Protein AF-F4RD69-F1 (afdb_monomer)

Radius of gyration: 32.09 Å; Cα contacts (8 Å, |Δi|>4): 248; chains: 1; bounding box: 55×92×97 Å

Foldseek 3Di:
DPPPPVVVVVVVVVVVVVPLQPPPFDADVVPPVSQLQDLDPRGQLVVQQVVLQCQLVVLVPDPQQLVSLVSNLLSLLSNLVSQVSGHLHLLNQQSLQLSVQSLLLSQDDSVLGDPVSSVVSSVSNVQQSVQSVCVLVVRDRDPHHRPHHHDPPDRDDPDPPPPPPDDDDDDDDDDDDDDDDDDDDDDDDDDDDDDDDDDDDDDPPVPVVVVVVVVVVVVVVVVVVVVVVVVVVVVVVVVVVVVVVVVVVVVVVVVVVVVPPPDDDPPPDVVVSVVVVVVVLDDPDPPVCCVVSPPPDPPPASQQRPPRHGRDPDRPPSSVVSVVVD

Structure (mmCIF, N/CA/C/O backbone):
data_AF-F4RD69-F1
#
_entry.id   AF-F4RD69-F1
#
loop_
_atom_site.group_PDB
_atom_site.id
_atom_site.type_symbol
_atom_site.label_atom_id
_atom_site.label_alt_id
_atom_site.label_comp_id
_atom_site.label_asym_id
_atom_site.label_entity_id
_atom_site.label_seq_id
_atom_site.pdbx_PDB_ins_code
_atom_site.Cartn_x
_atom_site.Cartn_y
_atom_site.Cartn_z
_atom_site.occupancy
_atom_site.B_iso_or_equiv
_atom_site.auth_seq_id
_atom_site.auth_comp_id
_atom_site.auth_asym_id
_atom_site.auth_atom_id
_atom_site.pdbx_PDB_model_num
ATOM 1 N N . MET A 1 1 ? 20.402 -50.292 -23.116 1.00 50.75 1 MET A N 1
ATOM 2 C CA . MET A 1 1 ? 19.628 -49.105 -23.540 1.00 50.75 1 MET A CA 1
ATOM 3 C C . MET A 1 1 ? 19.188 -48.250 -22.334 1.00 50.75 1 MET A C 1
ATOM 5 O O . MET A 1 1 ? 18.068 -48.427 -21.884 1.00 50.75 1 MET A O 1
ATOM 9 N N . PRO A 1 2 ? 20.027 -47.342 -21.783 1.00 50.94 2 PRO A N 1
ATOM 10 C CA . PRO A 1 2 ? 19.566 -46.368 -20.777 1.00 50.94 2 PRO A CA 1
ATOM 11 C C . PRO A 1 2 ? 19.918 -44.891 -21.084 1.00 50.94 2 PRO A C 1
ATOM 13 O O . PRO A 1 2 ? 19.697 -44.024 -20.246 1.00 50.94 2 PRO A O 1
ATOM 16 N N . SER A 1 3 ? 20.457 -44.574 -22.269 1.00 51.91 3 SER A N 1
ATOM 17 C CA . SER A 1 3 ? 21.016 -43.236 -22.558 1.00 51.91 3 SER A CA 1
ATOM 18 C C . SER A 1 3 ? 20.011 -42.215 -23.123 1.00 51.91 3 SER A C 1
ATOM 20 O O . SER A 1 3 ? 20.278 -41.020 -23.116 1.00 51.91 3 SER A O 1
ATOM 22 N N . LEU A 1 4 ? 18.837 -42.651 -23.593 1.00 48.59 4 LEU A N 1
ATOM 23 C CA . LEU A 1 4 ? 17.875 -41.773 -24.284 1.00 48.59 4 LEU A CA 1
ATOM 24 C C . LEU A 1 4 ? 16.871 -41.066 -23.354 1.00 48.59 4 LEU A C 1
ATOM 26 O O . LEU A 1 4 ? 16.291 -40.058 -23.740 1.00 48.59 4 LEU A O 1
ATOM 30 N N . VAL A 1 5 ? 16.693 -41.537 -22.114 1.00 50.53 5 VAL A N 1
ATOM 31 C CA . VAL A 1 5 ? 15.688 -40.980 -21.181 1.00 50.53 5 VAL A CA 1
ATOM 32 C C . VAL A 1 5 ? 16.209 -39.746 -20.428 1.00 50.53 5 VAL A C 1
ATOM 34 O O . VAL A 1 5 ? 15.437 -38.853 -20.088 1.00 50.53 5 VAL A O 1
ATOM 37 N N . ARG A 1 6 ? 17.527 -39.632 -20.210 1.00 48.50 6 ARG A N 1
ATOM 38 C CA . ARG A 1 6 ? 18.117 -38.493 -19.477 1.00 48.50 6 ARG A CA 1
ATOM 39 C C . ARG A 1 6 ? 18.149 -37.194 -20.287 1.00 48.50 6 ARG A C 1
ATOM 41 O O . ARG A 1 6 ? 18.069 -36.120 -19.700 1.00 48.50 6 ARG A O 1
ATOM 48 N N . THR A 1 7 ? 18.200 -37.273 -21.614 1.00 48.50 7 THR A N 1
ATOM 49 C CA . THR A 1 7 ? 18.251 -36.087 -22.483 1.00 48.50 7 THR A CA 1
ATOM 50 C C . THR A 1 7 ? 16.890 -35.393 -22.598 1.00 48.50 7 THR A C 1
ATOM 52 O O . THR A 1 7 ? 16.836 -34.172 -22.705 1.00 48.50 7 THR A O 1
ATOM 55 N N . ALA A 1 8 ? 15.783 -36.138 -22.491 1.00 48.16 8 ALA A N 1
ATOM 56 C CA . ALA A 1 8 ? 14.430 -35.581 -22.586 1.00 48.16 8 ALA A CA 1
ATOM 57 C C . ALA A 1 8 ? 14.054 -34.685 -21.387 1.00 48.16 8 ALA A C 1
ATOM 59 O O . ALA A 1 8 ? 13.333 -33.705 -21.550 1.00 48.16 8 ALA A O 1
ATOM 60 N N . ILE A 1 9 ? 14.580 -34.968 -20.190 1.00 49.59 9 ILE A N 1
ATOM 61 C CA . ILE A 1 9 ? 14.261 -34.198 -18.973 1.00 49.59 9 ILE A CA 1
ATOM 62 C C . ILE A 1 9 ? 14.991 -32.845 -18.958 1.00 49.59 9 ILE A C 1
ATOM 64 O O . ILE A 1 9 ? 14.426 -31.841 -18.527 1.00 49.59 9 ILE A O 1
ATOM 68 N N . ILE A 1 10 ? 16.219 -32.782 -19.483 1.00 49.31 10 ILE A N 1
ATOM 69 C CA . ILE A 1 10 ? 17.010 -31.540 -19.511 1.00 49.31 10 ILE A CA 1
ATOM 70 C C . ILE A 1 10 ? 16.427 -30.540 -20.525 1.00 49.31 10 ILE A C 1
ATOM 72 O O . ILE A 1 10 ? 16.392 -29.341 -20.249 1.00 49.31 10 ILE A O 1
ATOM 76 N N . VAL A 1 11 ? 15.891 -31.012 -21.657 1.00 47.81 11 VAL A N 1
ATOM 77 C CA . VAL A 1 11 ? 15.272 -30.135 -22.668 1.00 47.81 11 VAL A CA 1
ATOM 78 C C . VAL A 1 11 ? 13.964 -29.513 -22.160 1.00 47.81 11 VAL A C 1
ATOM 80 O O . VAL A 1 11 ? 13.737 -28.330 -22.399 1.00 47.81 11 VAL A O 1
ATOM 83 N N . SER A 1 12 ? 13.149 -30.233 -21.379 1.00 45.75 12 SER A N 1
ATOM 84 C CA . SER A 1 12 ? 11.897 -29.689 -20.821 1.00 45.75 12 SER A CA 1
ATOM 85 C C . SER A 1 12 ? 12.110 -28.608 -19.753 1.00 45.75 12 SER A C 1
ATOM 87 O O . SER A 1 12 ? 11.319 -27.666 -19.667 1.00 45.75 12 SER A O 1
ATOM 89 N N . VAL A 1 13 ? 13.195 -28.685 -18.970 1.00 48.41 13 VAL A N 1
ATOM 90 C CA . VAL A 1 13 ? 13.548 -27.631 -17.999 1.00 48.41 13 VAL A CA 1
ATOM 91 C C . VAL A 1 13 ? 14.025 -26.374 -18.729 1.00 48.41 13 VAL A C 1
ATOM 93 O O . VAL A 1 13 ? 13.589 -25.277 -18.397 1.00 48.41 13 VAL A O 1
ATOM 96 N N . VAL A 1 14 ? 14.836 -26.507 -19.784 1.00 47.06 14 VAL A N 1
ATOM 97 C CA . VAL A 1 14 ? 15.311 -25.347 -20.560 1.00 47.06 14 VAL A CA 1
ATOM 98 C C . VAL A 1 14 ? 14.184 -24.703 -21.385 1.00 47.06 14 VAL A C 1
ATOM 100 O O . VAL A 1 14 ? 14.128 -23.477 -21.471 1.00 47.06 14 VAL A O 1
ATOM 103 N N . LEU A 1 15 ? 13.235 -25.483 -21.922 1.00 40.03 15 LEU A N 1
ATOM 104 C CA . LEU A 1 15 ? 12.085 -24.934 -22.656 1.00 40.03 15 LEU A CA 1
ATOM 105 C C . LEU A 1 15 ? 11.075 -24.220 -21.743 1.00 40.03 15 LEU A C 1
ATOM 107 O O . LEU A 1 15 ? 10.446 -23.258 -22.177 1.00 40.03 15 LEU A O 1
ATOM 111 N N . SER A 1 16 ? 10.943 -24.628 -20.478 1.00 40.84 16 SER A N 1
ATOM 112 C CA . SER A 1 16 ? 10.047 -23.959 -19.519 1.00 40.84 16 SER A CA 1
ATOM 113 C C . SER A 1 16 ? 10.576 -22.589 -19.071 1.00 40.84 16 SER A C 1
ATOM 115 O O . SER A 1 16 ? 9.787 -21.699 -18.771 1.00 40.84 16 SER A O 1
ATOM 117 N N . LEU A 1 17 ? 11.897 -22.372 -19.093 1.00 43.59 17 LEU A N 1
ATOM 118 C CA . LEU A 1 17 ? 12.497 -21.067 -18.781 1.00 43.59 17 LEU A CA 1
ATOM 119 C C . LEU A 1 17 ? 12.377 -20.035 -19.916 1.00 43.59 17 LEU A C 1
ATOM 121 O O . LEU A 1 17 ? 12.471 -18.839 -19.652 1.00 43.59 17 LEU A O 1
ATOM 125 N N . ALA A 1 18 ? 12.138 -20.465 -21.158 1.00 41.31 18 ALA A N 1
ATOM 1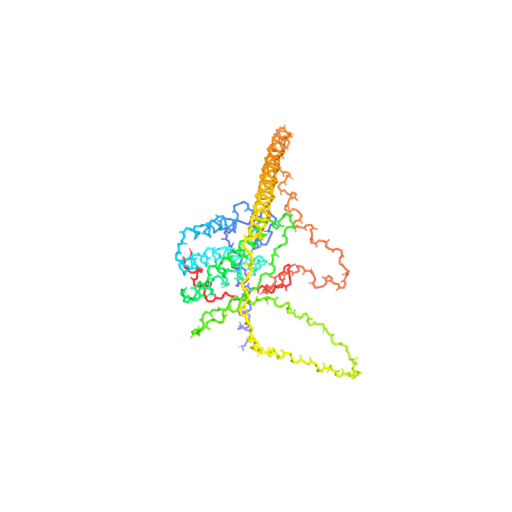26 C CA . ALA A 1 18 ? 11.929 -19.555 -22.288 1.00 41.31 18 ALA A CA 1
ATOM 127 C C . ALA A 1 18 ? 10.493 -18.995 -22.366 1.00 41.31 18 ALA A C 1
ATOM 129 O O . ALA A 1 18 ? 10.278 -17.968 -23.005 1.00 41.31 18 ALA A O 1
ATOM 130 N N . HIS A 1 19 ? 9.523 -19.623 -21.689 1.00 41.50 19 HIS A N 1
ATOM 131 C CA . HIS A 1 19 ? 8.115 -19.196 -21.695 1.00 41.50 19 HIS A CA 1
ATOM 132 C C . HIS A 1 19 ? 7.773 -18.140 -20.629 1.00 41.50 19 HIS A C 1
ATOM 134 O O . HIS A 1 19 ? 6.669 -17.603 -20.644 1.00 41.50 19 HIS A O 1
ATOM 140 N N . SER A 1 20 ? 8.706 -17.791 -19.737 1.00 44.72 20 SER A N 1
ATOM 141 C CA . SER A 1 20 ? 8.510 -16.694 -18.772 1.00 44.72 20 SER A CA 1
ATOM 142 C C . SER A 1 20 ? 8.818 -15.310 -19.353 1.00 44.72 20 SER A C 1
ATOM 144 O O . SER A 1 20 ? 8.565 -14.300 -18.699 1.00 44.72 20 SER A O 1
ATOM 146 N N . ILE A 1 21 ? 9.317 -15.233 -20.592 1.00 46.47 21 ILE A N 1
ATOM 147 C CA . ILE A 1 21 ? 9.275 -13.996 -21.375 1.00 46.47 21 ILE A CA 1
ATOM 148 C C . ILE A 1 21 ? 7.857 -13.922 -21.936 1.00 46.47 21 ILE A C 1
ATOM 150 O O . ILE A 1 21 ? 7.588 -14.405 -23.033 1.00 46.47 21 ILE A O 1
ATOM 154 N N . SER A 1 22 ? 6.931 -13.403 -21.129 1.00 41.78 22 SER A N 1
ATOM 155 C CA . SER A 1 22 ? 5.547 -13.165 -21.534 1.00 41.78 22 SER A CA 1
ATOM 156 C C . SER A 1 22 ? 5.531 -12.384 -22.850 1.00 41.78 22 SER A C 1
ATOM 158 O O . SER A 1 22 ? 5.839 -11.191 -22.901 1.00 41.78 22 SER A O 1
ATOM 160 N N . ALA A 1 23 ? 5.219 -13.090 -23.934 1.00 38.81 23 ALA A N 1
ATOM 161 C CA . ALA A 1 23 ? 5.009 -12.527 -25.252 1.00 38.81 23 ALA A CA 1
ATOM 162 C C . ALA A 1 23 ? 3.710 -11.709 -25.216 1.00 38.81 23 ALA A C 1
ATOM 164 O O . ALA A 1 23 ? 2.628 -12.243 -25.438 1.00 38.81 23 ALA A O 1
ATOM 165 N N . GLY A 1 24 ? 3.805 -10.419 -24.891 1.00 51.25 24 GLY A N 1
ATOM 166 C CA . GLY A 1 24 ? 2.674 -9.496 -25.024 1.00 51.25 24 GLY A CA 1
ATOM 167 C C . GLY A 1 24 ? 2.726 -8.227 -24.177 1.00 51.25 24 GLY A C 1
ATOM 168 O O . GLY A 1 24 ? 2.040 -7.266 -24.517 1.00 51.25 24 GLY A O 1
ATOM 169 N N . GLY A 1 25 ? 3.532 -8.185 -23.113 1.00 58.53 25 GLY A N 1
ATOM 170 C CA . GLY A 1 25 ? 3.623 -6.994 -22.266 1.00 58.53 25 GLY A CA 1
ATOM 171 C C . GLY A 1 25 ? 4.374 -5.847 -22.944 1.00 58.53 25 GLY A C 1
ATOM 172 O O . GLY A 1 25 ? 5.410 -6.053 -23.581 1.00 58.53 25 GLY A O 1
ATOM 173 N N . ARG A 1 26 ? 3.868 -4.615 -22.815 1.00 77.38 26 ARG A N 1
ATOM 174 C CA . ARG A 1 26 ? 4.528 -3.415 -23.360 1.00 77.38 26 ARG A CA 1
ATOM 175 C C . ARG A 1 26 ? 5.754 -3.073 -22.510 1.00 77.38 26 ARG A C 1
ATOM 177 O O . ARG A 1 26 ? 5.647 -2.405 -21.482 1.00 77.38 26 ARG A O 1
ATOM 184 N N . CYS A 1 27 ? 6.922 -3.563 -22.922 1.00 81.56 27 CYS A N 1
ATOM 185 C CA . CYS A 1 27 ? 8.174 -3.298 -22.218 1.00 81.56 27 CYS A CA 1
ATOM 186 C C . CYS A 1 27 ? 8.561 -1.821 -22.311 1.00 81.56 27 CYS A C 1
ATOM 188 O O . CYS A 1 27 ? 8.365 -1.164 -23.336 1.00 81.56 27 CYS A O 1
ATOM 190 N N . CYS A 1 28 ? 9.159 -1.307 -21.241 1.00 85.88 28 CYS A N 1
ATOM 191 C CA . CYS A 1 28 ? 9.622 0.069 -21.226 1.00 85.88 28 CYS A CA 1
ATOM 192 C C . CYS A 1 28 ? 10.847 0.277 -22.120 1.00 85.88 28 CYS A C 1
ATOM 194 O O . CYS A 1 28 ? 11.723 -0.591 -22.165 1.00 85.88 28 CYS A O 1
ATOM 196 N N . PRO A 1 29 ? 10.979 1.448 -22.772 1.00 83.44 29 PRO A N 1
ATOM 197 C CA . PRO A 1 29 ? 12.214 1.813 -23.452 1.00 83.44 29 PRO A CA 1
ATOM 198 C C . PRO A 1 29 ? 13.419 1.701 -22.503 1.00 83.44 29 PRO A C 1
ATOM 200 O O . PRO A 1 29 ? 13.463 2.359 -21.465 1.00 83.44 29 PRO A O 1
ATOM 203 N N . GLY A 1 30 ? 14.394 0.861 -22.860 1.00 81.62 30 GLY A N 1
ATOM 204 C CA . GLY A 1 30 ? 15.593 0.595 -22.052 1.00 81.62 30 GLY A CA 1
ATOM 205 C C . GLY A 1 30 ? 15.496 -0.608 -21.105 1.00 81.62 30 GLY A C 1
ATOM 206 O O . GLY A 1 30 ? 16.518 -1.010 -20.551 1.00 81.62 30 GLY A O 1
ATOM 207 N N . ASP A 1 31 ? 14.322 -1.230 -20.957 1.00 80.31 31 ASP A N 1
ATOM 208 C CA . ASP A 1 31 ? 14.161 -2.503 -20.245 1.00 80.31 31 ASP A CA 1
ATOM 209 C C . ASP A 1 31 ? 14.376 -3.684 -21.207 1.00 80.31 31 ASP A C 1
ATOM 211 O O . ASP A 1 31 ? 13.436 -4.326 -21.670 1.00 80.31 31 ASP A O 1
ATOM 215 N N . ASN A 1 32 ? 15.643 -3.961 -21.528 1.00 78.81 32 ASN A N 1
ATOM 216 C CA . ASN A 1 32 ? 16.033 -4.991 -22.506 1.00 78.81 32 ASN A CA 1
ATOM 217 C C . ASN A 1 32 ? 15.673 -6.425 -22.084 1.00 78.81 32 ASN A C 1
ATOM 219 O O . ASN A 1 32 ? 15.743 -7.337 -22.903 1.00 78.81 32 ASN A O 1
ATOM 223 N N . ILE A 1 33 ? 15.348 -6.632 -20.806 1.00 80.94 33 ILE A N 1
ATOM 224 C CA . ILE A 1 33 ? 14.931 -7.930 -20.266 1.00 80.94 33 ILE A CA 1
ATOM 225 C C . ILE A 1 33 ? 13.422 -7.996 -20.033 1.00 80.94 33 ILE A C 1
ATOM 227 O O . ILE A 1 33 ? 12.950 -9.012 -19.532 1.00 80.94 33 ILE A O 1
ATOM 231 N N . CYS A 1 34 ? 12.681 -6.927 -20.358 1.00 81.56 34 CYS A N 1
ATOM 232 C CA . CYS A 1 34 ? 11.246 -6.829 -20.108 1.00 81.56 34 CYS A CA 1
ATOM 233 C C . CYS A 1 34 ? 10.883 -7.240 -18.673 1.00 81.56 34 CYS A C 1
ATOM 235 O O . CYS A 1 34 ? 9.949 -8.005 -18.448 1.00 81.56 34 CYS A O 1
ATOM 237 N N . SER A 1 35 ? 11.647 -6.745 -17.693 1.00 84.75 35 SER A N 1
ATOM 238 C CA . SER A 1 35 ? 11.498 -7.108 -16.281 1.00 84.75 35 SER A CA 1
ATOM 239 C C . SER A 1 35 ? 10.093 -6.865 -15.736 1.00 84.75 35 SER A C 1
ATOM 241 O O . SER A 1 35 ? 9.717 -7.482 -14.748 1.00 84.75 35 SER A O 1
ATOM 243 N N . GLY A 1 36 ? 9.328 -5.943 -16.328 1.00 87.69 36 GLY A N 1
ATOM 244 C CA . GLY A 1 36 ? 8.008 -5.559 -15.828 1.00 87.69 36 GLY A CA 1
ATOM 245 C C . GLY A 1 36 ? 8.062 -4.691 -14.566 1.00 87.69 36 GLY A C 1
ATOM 246 O O . GLY A 1 36 ? 7.024 -4.402 -13.991 1.00 87.69 36 GLY A O 1
ATOM 247 N N . CYS A 1 37 ? 9.251 -4.237 -14.149 1.00 88.69 37 CYS A N 1
ATOM 248 C CA . CYS A 1 37 ? 9.469 -3.419 -12.944 1.00 88.69 37 CYS A CA 1
ATOM 249 C C . CYS A 1 37 ? 9.657 -1.919 -13.251 1.00 88.69 37 CYS A C 1
ATOM 251 O O . CYS A 1 37 ? 10.279 -1.174 -12.486 1.00 88.69 37 CYS A O 1
ATOM 253 N N . TRP A 1 38 ? 9.204 -1.470 -14.422 1.00 88.38 38 TRP A N 1
ATOM 254 C CA . TRP A 1 38 ? 9.371 -0.097 -14.898 1.00 88.38 38 TRP A CA 1
ATOM 255 C C . TRP A 1 38 ? 8.005 0.559 -15.129 1.00 88.38 38 TRP A C 1
ATOM 257 O O . TRP A 1 38 ? 7.189 0.076 -15.914 1.00 88.38 38 TRP A O 1
ATOM 267 N N . MET A 1 39 ? 7.765 1.688 -14.458 1.00 89.69 39 MET A N 1
ATOM 268 C CA . MET A 1 39 ? 6.523 2.471 -14.547 1.00 89.69 39 MET A CA 1
ATOM 269 C C . MET A 1 39 ? 6.565 3.518 -15.679 1.00 89.69 39 MET A C 1
ATOM 271 O O . MET A 1 39 ? 6.251 4.689 -15.459 1.00 89.69 39 MET A O 1
ATOM 275 N N . CYS A 1 40 ? 6.987 3.139 -16.888 1.00 88.56 40 CYS A N 1
ATOM 276 C CA . CYS A 1 40 ? 6.920 4.048 -18.037 1.00 88.56 40 CYS A CA 1
ATOM 277 C C . CYS A 1 40 ? 5.489 4.150 -18.589 1.00 88.56 40 CYS A C 1
ATOM 279 O O . CYS A 1 40 ? 4.638 3.298 -18.340 1.00 88.56 40 CYS A O 1
ATOM 281 N N . LYS A 1 41 ? 5.214 5.199 -19.370 1.00 89.62 41 LYS A N 1
ATOM 282 C CA . LYS A 1 41 ? 3.901 5.388 -19.993 1.00 89.62 41 LYS A CA 1
ATOM 283 C C . LYS A 1 41 ? 3.554 4.195 -20.894 1.00 89.62 41 LYS A C 1
ATOM 285 O O . LYS A 1 41 ? 4.292 3.894 -21.827 1.00 89.62 41 LYS A O 1
ATOM 290 N N . GLY A 1 42 ? 2.404 3.575 -20.631 1.00 87.19 42 GLY A N 1
ATOM 291 C CA . GLY A 1 42 ? 1.883 2.448 -21.402 1.00 87.19 42 GLY A CA 1
ATOM 292 C C . GLY A 1 42 ? 2.466 1.083 -21.034 1.00 87.19 42 GLY A C 1
ATOM 293 O O . GLY A 1 42 ? 2.139 0.120 -21.721 1.00 87.19 42 GLY A O 1
ATOM 294 N N . SER A 1 43 ? 3.305 0.967 -19.997 1.00 90.69 43 SER A N 1
ATOM 295 C CA . SER A 1 43 ? 3.664 -0.354 -19.471 1.00 90.69 43 SER A CA 1
ATOM 296 C C . SER A 1 43 ? 2.526 -0.957 -18.655 1.00 90.69 43 SER A C 1
ATOM 298 O O . SER A 1 43 ? 1.778 -0.240 -17.990 1.00 90.69 43 SER A O 1
ATOM 300 N N . ASP A 1 44 ? 2.442 -2.287 -18.633 1.00 91.50 44 ASP A N 1
ATOM 301 C CA . ASP A 1 44 ? 1.404 -3.000 -17.875 1.00 91.50 44 ASP A CA 1
ATOM 302 C C . ASP A 1 44 ? 1.471 -2.692 -16.373 1.00 91.50 44 ASP A C 1
ATOM 304 O O . ASP A 1 44 ? 0.442 -2.594 -15.701 1.00 91.50 44 ASP A O 1
ATOM 308 N N . LEU A 1 45 ? 2.687 -2.512 -15.840 1.00 92.19 45 LEU A N 1
ATOM 309 C CA . LEU A 1 45 ? 2.893 -2.098 -14.454 1.00 92.19 45 LEU A CA 1
ATOM 310 C C . LEU A 1 45 ? 2.303 -0.710 -14.207 1.00 92.19 45 LEU A C 1
ATOM 312 O O . LEU A 1 45 ? 1.621 -0.513 -13.204 1.00 92.19 45 LEU A O 1
ATOM 316 N N . ARG A 1 46 ? 2.558 0.248 -15.106 1.00 93.88 46 ARG A N 1
ATOM 317 C CA . ARG A 1 46 ? 2.042 1.608 -14.969 1.00 93.88 46 ARG A CA 1
ATOM 318 C C . ARG A 1 46 ? 0.520 1.635 -15.052 1.00 93.88 46 ARG A C 1
ATOM 320 O O . ARG A 1 46 ? -0.114 2.245 -14.198 1.00 93.88 46 ARG A O 1
ATOM 327 N N . ASP A 1 47 ? -0.048 0.932 -16.026 1.00 94.88 47 ASP A N 1
ATOM 328 C CA . ASP A 1 47 ? -1.497 0.845 -16.212 1.00 94.88 47 ASP A CA 1
ATOM 329 C C . ASP A 1 47 ? -2.174 0.196 -14.990 1.00 94.88 47 ASP A C 1
ATOM 331 O O . ASP A 1 47 ? -3.217 0.667 -14.535 1.00 94.88 47 ASP A O 1
ATOM 335 N N . CYS A 1 48 ? -1.565 -0.848 -14.415 1.00 95.62 48 CYS A N 1
ATOM 336 C CA . CYS A 1 48 ? -2.031 -1.465 -13.172 1.00 95.62 48 CYS A CA 1
ATOM 337 C C . CYS A 1 48 ? -1.941 -0.495 -11.984 1.00 95.62 48 CYS A C 1
ATOM 339 O O . CYS A 1 48 ? -2.901 -0.337 -11.232 1.00 95.62 48 CYS A O 1
ATOM 341 N N . TRP A 1 49 ? -0.799 0.177 -11.823 1.00 95.56 49 TRP A N 1
ATOM 342 C CA . TRP A 1 49 ? -0.551 1.109 -10.724 1.00 95.56 49 TRP A CA 1
ATOM 343 C C . TRP A 1 49 ? -1.528 2.290 -10.732 1.00 95.56 49 TRP A C 1
ATOM 345 O O . TRP A 1 49 ? -2.102 2.626 -9.694 1.00 95.56 49 TRP A O 1
ATOM 355 N N . ASP A 1 50 ? -1.770 2.888 -11.900 1.00 96.06 50 ASP A N 1
ATOM 356 C CA . ASP A 1 50 ? -2.695 4.016 -12.053 1.00 96.06 50 ASP A CA 1
ATOM 357 C C . ASP A 1 50 ? -4.151 3.611 -11.728 1.00 96.06 50 ASP A C 1
ATOM 359 O O . ASP A 1 50 ? -4.930 4.434 -11.247 1.00 96.06 50 ASP A O 1
ATOM 363 N N . GLN A 1 51 ? -4.519 2.336 -11.916 1.00 96.75 51 GLN A N 1
ATOM 364 C CA . GLN A 1 51 ? -5.825 1.794 -11.511 1.00 96.75 51 GLN A CA 1
ATOM 365 C C . GLN A 1 51 ? -5.899 1.452 -10.016 1.00 96.75 51 GLN A C 1
ATOM 367 O O . GLN A 1 51 ? -6.941 1.659 -9.389 1.00 96.75 51 GLN A O 1
ATOM 372 N N . ALA A 1 52 ? -4.812 0.930 -9.442 1.00 97.19 52 ALA A N 1
ATOM 373 C CA . ALA A 1 52 ? -4.765 0.470 -8.057 1.00 97.19 52 ALA A CA 1
ATOM 374 C C . ALA A 1 52 ? -4.615 1.619 -7.044 1.00 97.19 52 ALA A C 1
ATOM 376 O O . ALA A 1 52 ? -5.261 1.616 -5.996 1.00 97.19 52 ALA A O 1
ATOM 377 N N . THR A 1 53 ? -3.795 2.630 -7.343 1.00 96.25 53 THR A N 1
ATOM 378 C CA . THR A 1 53 ? -3.480 3.723 -6.400 1.00 96.25 53 THR A CA 1
ATOM 379 C C . THR A 1 53 ? -4.658 4.596 -5.956 1.00 96.25 53 THR A C 1
ATOM 381 O O . THR A 1 53 ? -4.624 5.065 -4.818 1.00 96.25 53 THR A O 1
ATOM 384 N N . PRO A 1 54 ? -5.736 4.791 -6.741 1.00 97.38 54 PRO A N 1
ATOM 385 C CA . PRO A 1 54 ? -6.935 5.471 -6.254 1.00 97.38 54 PRO A CA 1
ATOM 386 C C . PRO A 1 54 ? -7.807 4.616 -5.321 1.00 97.38 54 PRO A C 1
ATOM 388 O O . PRO A 1 54 ? -8.719 5.154 -4.689 1.00 97.38 54 PRO A O 1
ATOM 391 N N . MET A 1 55 ? -7.601 3.292 -5.249 1.00 97.38 55 MET A N 1
ATOM 392 C CA . MET A 1 55 ? -8.466 2.401 -4.463 1.00 97.38 55 MET A CA 1
ATOM 393 C C . MET A 1 55 ? -8.435 2.715 -2.958 1.00 97.38 55 MET A C 1
ATOM 395 O O . MET A 1 55 ? -9.521 2.872 -2.397 1.00 97.38 55 MET A O 1
ATOM 399 N N . PRO A 1 56 ? -7.268 2.889 -2.295 1.00 97.50 56 PRO A N 1
ATOM 400 C CA . PRO A 1 56 ? -7.219 3.247 -0.876 1.00 97.50 56 PRO A CA 1
ATOM 401 C C . PRO A 1 56 ? -7.993 4.523 -0.517 1.00 97.50 56 PRO A C 1
ATOM 403 O O . PRO A 1 56 ? -8.633 4.574 0.530 1.00 97.50 56 PRO A O 1
ATOM 406 N N . THR A 1 57 ? -7.994 5.546 -1.377 1.00 96.25 57 THR A N 1
ATOM 407 C CA . THR A 1 57 ? -8.701 6.811 -1.104 1.00 96.25 57 THR A CA 1
ATOM 408 C C . THR A 1 57 ? -10.211 6.611 -0.973 1.00 96.25 57 THR A C 1
ATOM 410 O O . THR A 1 57 ? -10.859 7.277 -0.169 1.00 96.25 57 THR A O 1
ATOM 413 N N . LYS A 1 58 ? -10.790 5.647 -1.701 1.00 96.50 58 LYS A N 1
ATOM 414 C CA . LYS A 1 58 ? -12.227 5.332 -1.609 1.00 96.50 58 LYS A CA 1
ATOM 415 C C . LYS A 1 58 ? -12.619 4.786 -0.231 1.00 96.50 58 LYS A C 1
ATOM 417 O O . LYS A 1 58 ? -13.769 4.931 0.172 1.00 96.50 58 LYS A O 1
ATOM 422 N N . CYS A 1 59 ? -11.672 4.205 0.505 1.00 97.88 59 CYS A N 1
ATOM 423 C CA . CYS A 1 59 ? -11.907 3.629 1.826 1.00 97.88 59 CYS A CA 1
ATOM 424 C C . CYS A 1 59 ? -12.069 4.689 2.925 1.00 97.88 59 CYS A C 1
ATOM 426 O O . CYS A 1 59 ? -12.627 4.396 3.980 1.00 97.88 59 CYS A O 1
ATOM 428 N N . GLU A 1 60 ? -11.622 5.931 2.702 1.00 96.31 60 GLU A N 1
ATOM 429 C CA . GLU A 1 60 ? -11.701 7.000 3.707 1.00 96.31 60 GLU A CA 1
ATOM 430 C C . GLU A 1 60 ? -13.140 7.295 4.144 1.00 96.31 60 GLU A C 1
ATOM 432 O O . GLU A 1 60 ? -13.367 7.588 5.321 1.00 96.31 60 GLU A O 1
ATOM 437 N N . ALA A 1 61 ? -14.097 7.156 3.220 1.00 95.62 61 ALA A N 1
ATOM 438 C CA . ALA A 1 61 ? -15.518 7.406 3.444 1.00 95.62 61 ALA A CA 1
ATOM 439 C C . ALA A 1 61 ? -16.229 6.312 4.263 1.00 95.62 61 ALA A C 1
ATOM 441 O O . ALA A 1 61 ? -17.348 6.537 4.722 1.00 95.62 61 ALA A O 1
ATOM 442 N N . ILE A 1 62 ? -15.606 5.144 4.460 1.00 97.62 62 ILE A N 1
ATOM 443 C CA . ILE A 1 62 ? -16.197 4.042 5.226 1.00 97.62 62 ILE A CA 1
ATOM 444 C C . ILE A 1 62 ? -16.113 4.366 6.724 1.00 97.62 62 ILE A C 1
ATOM 446 O O . ILE A 1 62 ? -15.044 4.730 7.237 1.00 97.62 62 ILE A O 1
ATOM 450 N N . SER A 1 63 ? -17.255 4.256 7.409 1.00 96.38 63 SER A N 1
ATOM 451 C CA . SER A 1 63 ? -17.393 4.536 8.842 1.00 96.38 63 SER A CA 1
ATOM 452 C C . SER A 1 63 ? -17.076 3.332 9.724 1.00 96.38 63 SER A C 1
ATOM 454 O O . SER A 1 63 ? -16.477 3.510 10.782 1.00 96.38 63 SER A O 1
ATOM 456 N N . ASP A 1 64 ? -17.471 2.128 9.306 1.00 97.38 64 ASP A N 1
ATOM 457 C CA . ASP A 1 64 ? -17.182 0.901 10.044 1.00 97.38 64 ASP A CA 1
ATOM 458 C C . ASP A 1 64 ? -15.690 0.549 9.946 1.00 97.38 64 ASP A C 1
ATOM 460 O O . ASP A 1 64 ? -15.115 0.532 8.858 1.00 97.38 64 ASP A O 1
ATOM 464 N N . LEU A 1 65 ? -15.036 0.303 11.085 1.00 96.06 65 LEU A N 1
ATOM 465 C CA . LEU A 1 65 ? -13.585 0.094 11.120 1.00 96.06 65 LEU A CA 1
ATOM 466 C C . LEU A 1 65 ? -13.165 -1.225 10.472 1.00 96.06 65 LEU A C 1
ATOM 468 O O . LEU A 1 65 ? -12.094 -1.274 9.863 1.00 96.06 65 LEU A O 1
ATOM 472 N N . GLN A 1 66 ? -13.982 -2.272 10.585 1.00 97.00 66 GLN A N 1
ATOM 473 C CA . GLN A 1 66 ? -13.672 -3.576 10.015 1.00 97.00 66 GLN A CA 1
ATOM 474 C C . GLN A 1 66 ? -13.831 -3.546 8.491 1.00 97.00 66 GLN A C 1
ATOM 476 O O . GLN A 1 66 ? -12.914 -3.941 7.769 1.00 97.00 66 GLN A O 1
ATOM 481 N N . GLU A 1 67 ? -14.931 -2.984 7.987 1.00 97.94 67 GLU A N 1
ATOM 482 C CA . GLU A 1 67 ? -15.140 -2.755 6.554 1.00 97.94 67 GLU A CA 1
ATOM 483 C C . GLU A 1 67 ? -14.073 -1.822 5.973 1.00 97.94 67 GLU A C 1
ATOM 485 O O . GLU A 1 67 ? -13.546 -2.064 4.882 1.00 97.94 67 GLU A O 1
ATOM 490 N N . LYS A 1 68 ? -13.690 -0.775 6.714 1.00 98.06 68 LYS A N 1
ATOM 491 C CA . LYS A 1 68 ? -12.629 0.150 6.308 1.00 98.06 68 LYS A CA 1
ATOM 492 C C . LYS A 1 68 ? -11.275 -0.548 6.222 1.00 98.06 68 LYS A C 1
ATOM 494 O O . LYS A 1 68 ? -10.561 -0.360 5.236 1.00 98.06 68 LYS A O 1
ATOM 499 N N . ALA A 1 69 ? -10.927 -1.374 7.210 1.00 98.19 69 ALA A N 1
ATOM 500 C CA . ALA A 1 69 ? -9.708 -2.179 7.189 1.00 98.19 69 ALA A CA 1
ATOM 501 C C . ALA A 1 69 ? -9.702 -3.162 6.008 1.00 98.19 69 ALA A C 1
ATOM 503 O O . ALA A 1 69 ? -8.707 -3.238 5.286 1.00 98.19 69 ALA A O 1
ATOM 504 N N . ALA A 1 70 ? -10.821 -3.847 5.746 1.00 98.38 70 ALA A N 1
ATOM 505 C CA . ALA A 1 70 ? -10.970 -4.740 4.598 1.00 98.38 70 ALA A CA 1
ATOM 506 C C . ALA A 1 70 ? -10.822 -3.995 3.258 1.00 98.38 70 ALA A C 1
ATOM 508 O O . ALA A 1 70 ? -10.127 -4.469 2.358 1.00 98.38 70 ALA A O 1
ATOM 509 N N . CYS A 1 71 ? -11.404 -2.798 3.136 1.00 98.56 71 CYS A N 1
ATOM 510 C CA . CYS A 1 71 ? -11.235 -1.947 1.960 1.00 98.56 71 CYS A CA 1
ATOM 511 C C . CYS A 1 71 ? -9.765 -1.554 1.748 1.00 98.56 71 CYS A C 1
ATOM 513 O O . CYS A 1 71 ? -9.247 -1.689 0.638 1.00 98.56 71 CYS A O 1
ATOM 515 N N . TYR A 1 72 ? -9.061 -1.124 2.803 1.00 98.62 72 TYR A N 1
ATOM 516 C CA . TYR A 1 72 ? -7.640 -0.787 2.702 1.00 98.62 72 TYR A CA 1
ATOM 517 C C . TYR A 1 72 ? -6.767 -2.003 2.386 1.00 98.62 72 TYR A C 1
ATOM 519 O O . TYR A 1 72 ? -5.859 -1.873 1.566 1.00 98.62 72 TYR A O 1
ATOM 527 N N . CYS A 1 73 ? -7.053 -3.173 2.968 1.00 98.62 73 CYS A N 1
ATOM 528 C CA . CYS A 1 73 ? -6.402 -4.430 2.594 1.00 98.62 73 CYS A CA 1
ATOM 529 C C . CYS A 1 73 ? -6.505 -4.653 1.081 1.00 98.62 73 CYS A C 1
ATOM 531 O O . CYS A 1 73 ? -5.476 -4.788 0.427 1.00 98.62 73 CYS A O 1
ATOM 533 N N . LYS A 1 74 ? -7.708 -4.573 0.494 1.00 98.56 74 LYS A N 1
ATOM 534 C CA . LYS A 1 74 ? -7.892 -4.710 -0.963 1.00 98.56 74 LYS A CA 1
ATOM 535 C C . LYS A 1 74 ? -7.144 -3.642 -1.757 1.00 98.56 74 LYS A C 1
ATOM 537 O O . LYS A 1 74 ? -6.458 -3.965 -2.721 1.00 98.56 74 LYS A O 1
ATOM 542 N N . GLY A 1 75 ? -7.244 -2.375 -1.353 1.00 98.25 75 GLY A N 1
ATOM 543 C CA . GLY A 1 75 ? -6.594 -1.268 -2.057 1.00 98.25 75 GLY A CA 1
ATOM 544 C C . GLY A 1 75 ? -5.070 -1.407 -2.107 1.00 98.25 75 GLY A C 1
ATOM 545 O O . GLY A 1 75 ? -4.472 -1.296 -3.175 1.00 98.25 75 GLY A O 1
ATOM 546 N N . TYR A 1 76 ? -4.430 -1.705 -0.975 1.00 98.50 76 TYR A N 1
ATOM 547 C CA . TYR A 1 76 ? -2.976 -1.876 -0.931 1.00 98.50 76 TYR A CA 1
ATOM 548 C C . TYR A 1 76 ? -2.512 -3.246 -1.443 1.00 98.50 76 TYR A C 1
ATOM 550 O O . TYR A 1 76 ? -1.419 -3.339 -2.004 1.00 98.50 76 TYR A O 1
ATOM 558 N N . ALA A 1 77 ? -3.345 -4.288 -1.356 1.00 98.50 77 ALA A N 1
ATOM 559 C CA . ALA A 1 77 ? -3.098 -5.550 -2.047 1.00 98.50 77 ALA A CA 1
ATOM 560 C C . ALA A 1 77 ? -3.091 -5.352 -3.572 1.00 98.50 77 ALA A C 1
ATOM 562 O O . ALA A 1 77 ? -2.189 -5.860 -4.229 1.00 98.50 77 ALA A O 1
ATOM 563 N N . ALA A 1 78 ? -3.998 -4.548 -4.141 1.00 98.44 78 ALA A N 1
ATOM 564 C CA . ALA A 1 78 ? -3.977 -4.217 -5.570 1.00 98.44 78 ALA A CA 1
ATOM 565 C C . ALA A 1 78 ? -2.650 -3.567 -5.986 1.00 98.44 78 ALA A C 1
ATOM 567 O O . ALA A 1 78 ? -2.047 -3.958 -6.985 1.00 98.44 78 ALA A O 1
ATOM 568 N N . ILE A 1 79 ? -2.152 -2.629 -5.173 1.00 98.06 79 ILE A N 1
ATOM 569 C CA . ILE A 1 79 ? -0.860 -1.970 -5.398 1.00 98.06 79 ILE A CA 1
ATOM 570 C C . ILE A 1 79 ? 0.287 -2.993 -5.373 1.00 98.06 79 ILE A C 1
ATOM 572 O O . ILE A 1 79 ? 1.114 -3.011 -6.285 1.00 98.06 79 ILE A O 1
ATOM 576 N N . ALA A 1 80 ? 0.327 -3.881 -4.375 1.00 97.44 80 ALA A N 1
ATOM 577 C CA . ALA A 1 80 ? 1.337 -4.938 -4.295 1.00 97.44 80 ALA A CA 1
ATOM 578 C C . ALA A 1 80 ? 1.233 -5.937 -5.470 1.00 97.44 80 ALA A C 1
ATOM 580 O O . ALA A 1 80 ? 2.255 -6.336 -6.030 1.00 97.44 80 ALA A O 1
ATOM 581 N N . LYS A 1 81 ? 0.010 -6.289 -5.895 1.00 97.12 81 LYS A N 1
ATOM 582 C CA . LYS A 1 81 ? -0.272 -7.177 -7.039 1.00 97.12 81 LYS A CA 1
ATOM 583 C C . LYS A 1 81 ? 0.262 -6.606 -8.352 1.00 97.12 81 LYS A C 1
ATOM 585 O O . LYS A 1 81 ? 0.656 -7.365 -9.229 1.00 97.12 81 LYS A O 1
ATOM 590 N N . CYS A 1 82 ? 0.312 -5.284 -8.508 1.00 96.31 82 CYS A N 1
ATOM 591 C CA . CYS A 1 82 ? 0.932 -4.685 -9.689 1.00 96.31 82 CYS A CA 1
ATOM 592 C C . CYS A 1 82 ? 2.430 -5.006 -9.770 1.00 96.31 82 CYS A C 1
ATOM 594 O O . CYS A 1 82 ? 2.918 -5.370 -10.838 1.00 96.31 82 CYS A O 1
ATOM 596 N N . TRP A 1 83 ? 3.143 -4.952 -8.643 1.00 94.44 83 TRP A N 1
ATOM 597 C CA . TRP A 1 83 ? 4.576 -5.253 -8.581 1.00 94.44 83 TRP A CA 1
ATOM 598 C C . TRP A 1 83 ? 4.898 -6.745 -8.649 1.00 94.44 83 TRP A C 1
ATOM 600 O O . TRP A 1 83 ? 5.969 -7.099 -9.137 1.00 94.44 83 TRP A O 1
ATOM 610 N N . SER A 1 84 ? 3.981 -7.620 -8.224 1.00 93.25 84 SER A N 1
ATOM 611 C CA . SER A 1 84 ? 4.176 -9.074 -8.322 1.00 93.25 84 SER A CA 1
ATOM 612 C C . SER A 1 84 ? 4.171 -9.598 -9.762 1.00 93.25 84 SER A C 1
ATOM 614 O O . SER A 1 84 ? 4.650 -10.701 -10.011 1.00 93.25 84 SER A O 1
ATOM 616 N N . ARG A 1 85 ? 3.655 -8.816 -10.722 1.00 90.06 85 ARG A N 1
ATOM 617 C CA . ARG A 1 85 ? 3.649 -9.172 -12.153 1.00 90.06 85 ARG A CA 1
ATOM 618 C C . ARG A 1 85 ? 5.033 -9.100 -12.794 1.00 90.06 85 ARG A C 1
ATOM 620 O O . ARG A 1 85 ? 5.251 -9.730 -13.825 1.00 90.06 85 ARG A O 1
ATOM 627 N N . GLY A 1 86 ? 5.939 -8.303 -12.233 1.00 85.88 86 GLY A N 1
ATOM 628 C CA . GLY A 1 86 ? 7.290 -8.158 -12.757 1.00 85.88 86 GLY A CA 1
ATOM 629 C C . GLY A 1 86 ? 8.268 -9.162 -12.147 1.00 85.88 86 GLY A C 1
ATOM 630 O O . GLY A 1 86 ? 8.102 -9.661 -11.037 1.00 85.88 86 GLY A O 1
ATOM 631 N N . THR A 1 87 ? 9.338 -9.446 -12.881 1.00 83.19 87 THR A N 1
ATOM 632 C CA . THR A 1 87 ? 10.394 -10.366 -12.463 1.00 83.19 87 THR A CA 1
ATOM 633 C C . THR A 1 87 ? 11.326 -9.692 -11.456 1.00 83.19 87 THR A C 1
ATOM 635 O O . THR A 1 87 ? 12.174 -8.867 -11.814 1.00 83.19 87 THR A O 1
ATOM 638 N N . CYS A 1 88 ? 11.210 -10.105 -10.191 1.00 83.31 88 CYS A N 1
ATOM 639 C CA . CYS A 1 88 ? 12.047 -9.656 -9.077 1.00 83.31 88 CYS A CA 1
ATOM 640 C C . CYS A 1 88 ? 12.024 -8.131 -8.873 1.00 83.31 88 CYS A C 1
ATOM 642 O O . CYS A 1 88 ? 13.077 -7.501 -8.729 1.00 83.31 88 CYS A O 1
ATOM 644 N N . CYS A 1 89 ? 10.834 -7.523 -8.880 1.00 88.12 89 CYS A N 1
ATOM 645 C CA . CYS A 1 89 ? 10.712 -6.102 -8.576 1.00 88.12 89 CYS A CA 1
ATOM 646 C C . CYS A 1 89 ? 11.048 -5.836 -7.112 1.00 88.12 89 CYS A C 1
ATOM 648 O O . CYS A 1 89 ? 10.525 -6.474 -6.198 1.00 88.12 89 CYS A O 1
ATOM 650 N N . THR A 1 90 ? 11.928 -4.876 -6.887 1.00 87.94 90 THR A N 1
ATOM 651 C CA . THR A 1 90 ? 12.422 -4.525 -5.553 1.00 87.94 90 THR A CA 1
ATOM 652 C C . THR A 1 90 ? 11.371 -3.818 -4.707 1.00 87.94 90 THR A C 1
ATOM 654 O O . THR A 1 90 ? 11.322 -3.968 -3.496 1.00 87.94 90 THR A O 1
ATOM 657 N N . GLU A 1 91 ? 10.450 -3.132 -5.365 1.00 91.06 91 GLU A N 1
ATOM 658 C CA . GLU A 1 91 ? 9.308 -2.441 -4.789 1.00 91.06 91 GLU A CA 1
ATOM 659 C C . GLU A 1 91 ? 8.221 -3.421 -4.308 1.00 91.06 91 GLU A C 1
ATOM 661 O O . GLU A 1 91 ? 7.330 -3.040 -3.544 1.00 91.06 91 GLU A O 1
ATOM 666 N N . TYR A 1 92 ? 8.302 -4.701 -4.700 1.00 93.56 92 TYR A N 1
ATOM 667 C CA . TYR A 1 92 ? 7.329 -5.710 -4.292 1.00 93.56 92 TYR A CA 1
ATOM 668 C C . TYR A 1 92 ? 7.419 -6.051 -2.801 1.00 93.56 92 TYR A C 1
ATOM 670 O O . TYR A 1 92 ? 6.398 -6.134 -2.127 1.00 93.56 92 TYR A O 1
ATOM 678 N N . ALA A 1 93 ? 8.627 -6.210 -2.256 1.00 93.19 93 ALA A N 1
ATOM 679 C CA . ALA A 1 93 ? 8.811 -6.588 -0.855 1.00 93.19 93 ALA A CA 1
ATOM 680 C C . ALA A 1 93 ? 8.159 -5.594 0.132 1.00 93.19 93 ALA A C 1
ATOM 682 O O . ALA A 1 93 ? 7.336 -6.025 0.948 1.00 93.19 93 ALA A O 1
ATOM 683 N N . PRO A 1 94 ? 8.438 -4.275 0.059 1.00 94.00 94 PRO A N 1
ATOM 684 C CA . PRO A 1 94 ? 7.838 -3.323 0.985 1.00 94.00 94 PRO A CA 1
ATOM 685 C C . PRO A 1 94 ? 6.335 -3.125 0.747 1.00 94.00 94 PRO A C 1
ATOM 687 O O . PRO A 1 94 ? 5.597 -2.952 1.716 1.00 94.00 94 PRO A O 1
ATOM 690 N N . THR A 1 95 ? 5.851 -3.194 -0.501 1.00 95.88 95 THR A N 1
ATOM 691 C CA . THR A 1 95 ? 4.402 -3.106 -0.782 1.00 95.88 95 THR A CA 1
ATOM 692 C C . THR A 1 95 ? 3.647 -4.319 -0.257 1.00 95.88 95 THR A C 1
ATOM 694 O O . THR A 1 95 ? 2.583 -4.163 0.341 1.00 95.88 95 THR A O 1
ATOM 697 N N . LEU A 1 96 ? 4.212 -5.520 -0.405 1.00 96.69 96 LEU A N 1
ATOM 698 C CA . LEU A 1 96 ? 3.643 -6.736 0.158 1.00 96.69 96 LEU A CA 1
ATOM 699 C C . LEU A 1 96 ? 3.604 -6.677 1.687 1.00 96.69 96 LEU A C 1
ATOM 701 O O . LEU A 1 96 ? 2.596 -7.056 2.276 1.00 96.69 96 LEU A O 1
ATOM 705 N N . ALA A 1 97 ? 4.660 -6.180 2.335 1.00 96.12 97 ALA A N 1
ATOM 706 C CA . ALA A 1 97 ? 4.720 -6.072 3.791 1.00 96.12 97 ALA A CA 1
ATOM 707 C C . ALA A 1 97 ? 3.602 -5.181 4.362 1.00 96.12 97 ALA A C 1
ATOM 709 O O . ALA A 1 97 ? 2.884 -5.603 5.269 1.00 96.12 97 ALA A O 1
ATOM 710 N N . VAL A 1 98 ? 3.398 -3.983 3.803 1.00 97.69 98 VAL A N 1
ATOM 711 C CA . VAL A 1 98 ? 2.332 -3.077 4.273 1.00 97.69 98 VAL A CA 1
ATOM 712 C C . VAL A 1 98 ? 0.929 -3.569 3.905 1.00 97.69 98 VAL A C 1
ATOM 714 O O . VAL A 1 98 ? -0.002 -3.396 4.691 1.00 97.69 98 VAL A O 1
ATOM 717 N N . ALA A 1 99 ? 0.769 -4.233 2.753 1.00 98.25 99 ALA A N 1
ATOM 718 C CA . ALA A 1 99 ? -0.485 -4.899 2.401 1.00 98.25 99 ALA A CA 1
ATOM 719 C C . ALA A 1 99 ? -0.800 -6.042 3.380 1.00 98.25 99 ALA A C 1
ATOM 721 O O . ALA A 1 99 ? -1.939 -6.180 3.818 1.00 98.25 99 ALA A O 1
ATOM 722 N N . THR A 1 100 ? 0.218 -6.809 3.779 1.00 98.25 100 THR A N 1
ATOM 723 C CA . THR A 1 100 ? 0.096 -7.884 4.773 1.00 98.25 100 THR A CA 1
ATOM 724 C C . THR A 1 100 ? -0.382 -7.340 6.111 1.00 98.25 100 THR A C 1
ATOM 726 O O . THR A 1 100 ? -1.328 -7.883 6.667 1.00 98.25 100 THR A O 1
ATOM 729 N N . ASP A 1 101 ? 0.185 -6.231 6.593 1.00 98.19 101 ASP A N 1
ATOM 730 C CA . ASP A 1 101 ? -0.251 -5.627 7.857 1.00 98.19 101 ASP A CA 1
ATOM 731 C C . ASP A 1 101 ? -1.723 -5.205 7.835 1.00 98.19 101 ASP A C 1
ATOM 733 O O . ASP A 1 101 ? -2.454 -5.451 8.795 1.00 98.19 101 ASP A O 1
ATOM 737 N N . LEU A 1 102 ? -2.178 -4.611 6.729 1.00 98.44 102 LEU A N 1
ATOM 738 C CA . LEU A 1 102 ? -3.576 -4.213 6.565 1.00 98.44 102 LEU A CA 1
ATOM 739 C C . LEU A 1 102 ? -4.516 -5.414 6.437 1.00 98.44 102 LEU A C 1
ATOM 741 O O . LEU A 1 102 ? -5.590 -5.403 7.033 1.00 98.44 102 LEU A O 1
ATOM 745 N N . CYS A 1 103 ? -4.127 -6.455 5.701 1.00 98.44 103 CYS A N 1
ATOM 746 C CA . CYS A 1 103 ? -4.938 -7.663 5.555 1.00 98.44 103 CYS A CA 1
ATOM 747 C C . CYS A 1 103 ? -4.988 -8.495 6.840 1.00 98.44 103 CYS A C 1
ATOM 749 O O . CYS A 1 103 ? -6.049 -9.002 7.200 1.00 98.44 103 CYS A O 1
ATOM 751 N N . ASN A 1 104 ? -3.886 -8.557 7.589 1.00 98.06 104 ASN A N 1
ATOM 752 C CA . ASN A 1 104 ? -3.862 -9.162 8.914 1.00 98.06 104 ASN A CA 1
ATOM 753 C C . ASN A 1 104 ? -4.764 -8.380 9.871 1.00 98.06 104 ASN A C 1
ATOM 755 O O . ASN A 1 104 ? -5.608 -8.990 10.520 1.00 98.06 104 ASN A O 1
ATOM 759 N N . LEU A 1 105 ? -4.685 -7.045 9.891 1.00 97.25 105 LEU A N 1
ATOM 760 C CA . LEU A 1 105 ? -5.585 -6.218 10.702 1.00 97.25 105 LEU A CA 1
ATOM 761 C C . LEU A 1 105 ? -7.061 -6.392 10.303 1.00 97.25 105 LEU A C 1
ATOM 763 O O . LEU A 1 105 ? -7.921 -6.449 11.174 1.00 97.25 105 LEU A O 1
ATOM 767 N N . ALA A 1 106 ? -7.364 -6.524 9.009 1.00 97.44 106 ALA A N 1
ATOM 768 C CA . ALA A 1 106 ? -8.725 -6.755 8.517 1.00 97.44 106 ALA A CA 1
ATOM 769 C C . ALA A 1 106 ? -9.308 -8.120 8.931 1.00 97.44 106 ALA A C 1
ATOM 771 O O . ALA A 1 106 ? -10.526 -8.285 8.941 1.00 97.44 106 ALA A O 1
ATOM 772 N N . SER A 1 107 ? -8.458 -9.091 9.284 1.00 96.69 107 SER A N 1
ATOM 773 C CA . SER A 1 107 ? -8.900 -10.389 9.817 1.00 96.69 107 SER A CA 1
ATOM 774 C C . SER A 1 107 ? -9.323 -10.338 11.287 1.00 96.69 107 SER A C 1
ATOM 776 O O . SER A 1 107 ? -9.859 -11.318 11.802 1.00 96.69 107 SER A O 1
ATOM 778 N N . TRP A 1 108 ? -9.071 -9.224 11.979 1.00 95.50 108 TRP A N 1
ATOM 779 C CA . TRP A 1 108 ? -9.380 -9.094 13.397 1.00 95.50 108 TRP A CA 1
ATOM 780 C C . TRP A 1 108 ? -10.872 -8.799 13.624 1.00 95.50 108 TRP A C 1
ATOM 782 O O . TRP A 1 108 ? -11.519 -8.167 12.784 1.00 95.50 108 TRP A O 1
ATOM 792 N N . PRO A 1 109 ? -11.429 -9.209 14.777 1.00 94.25 109 PRO A N 1
ATOM 793 C CA . PRO A 1 109 ? -12.754 -8.782 15.214 1.00 94.25 109 PRO A CA 1
ATOM 794 C C . PRO A 1 109 ? -12.860 -7.255 15.341 1.00 94.25 109 PRO A C 1
ATOM 796 O O . PRO A 1 109 ? -11.906 -6.592 15.758 1.00 94.25 109 PRO A O 1
ATOM 799 N N . SER A 1 110 ? -14.030 -6.689 15.020 1.00 92.69 110 SER A N 1
ATOM 800 C CA . SER A 1 110 ? -14.239 -5.232 15.001 1.00 92.69 110 SER A CA 1
ATOM 801 C C . SER A 1 110 ? -13.933 -4.539 16.334 1.00 92.69 110 SER A C 1
ATOM 803 O O . SER A 1 110 ? -13.519 -3.382 16.329 1.00 92.69 110 SER A O 1
ATOM 805 N N . ASP A 1 111 ? -14.131 -5.208 17.468 1.00 92.50 111 ASP A N 1
ATOM 806 C CA . ASP A 1 111 ? -13.858 -4.684 18.811 1.00 92.50 111 ASP A CA 1
ATOM 807 C C . ASP A 1 111 ? -12.356 -4.604 19.135 1.00 92.50 111 ASP A C 1
ATOM 809 O O . ASP A 1 111 ? -11.956 -3.890 20.056 1.00 92.50 111 ASP A O 1
ATOM 813 N N . GLN A 1 112 ? -11.513 -5.288 18.357 1.00 93.44 112 GLN A N 1
ATOM 814 C CA . GLN A 1 112 ? -10.056 -5.288 18.514 1.00 93.44 112 GLN A CA 1
ATOM 815 C C . GLN A 1 112 ? -9.347 -4.348 17.526 1.00 93.44 112 GLN A C 1
ATOM 817 O O . GLN A 1 112 ? -8.166 -4.031 17.701 1.00 93.44 112 GLN A O 1
ATOM 822 N N . ILE A 1 113 ? -10.056 -3.853 16.507 1.00 95.25 113 ILE A N 1
ATOM 823 C CA . ILE A 1 113 ? -9.533 -2.862 15.564 1.00 95.25 113 ILE A CA 1
ATOM 824 C C . ILE A 1 113 ? -9.733 -1.466 16.154 1.00 95.25 113 ILE A C 1
ATOM 826 O O . ILE A 1 113 ? -10.848 -0.974 16.297 1.00 95.25 113 ILE A O 1
ATOM 830 N N . THR A 1 114 ? -8.634 -0.777 16.455 1.00 96.12 114 THR A N 1
ATOM 831 C CA . THR A 1 114 ? -8.686 0.632 16.871 1.00 96.12 114 THR A CA 1
ATOM 832 C C . THR A 1 114 ? -8.417 1.557 15.688 1.00 96.12 114 THR A C 1
ATOM 834 O O . THR A 1 114 ? -7.554 1.270 14.854 1.00 96.12 114 THR A O 1
ATOM 837 N N . SER A 1 115 ? -9.082 2.720 15.654 1.00 96.31 115 SER A N 1
ATOM 838 C CA . SER A 1 115 ? -8.816 3.759 14.640 1.00 96.31 115 SER A CA 1
ATOM 839 C C . SER A 1 115 ? -7.335 4.133 14.595 1.00 96.31 115 SER A C 1
ATOM 841 O O . SER A 1 115 ? -6.760 4.224 13.522 1.00 96.31 115 SER A O 1
ATOM 843 N N . ALA A 1 116 ? -6.682 4.272 15.755 1.00 96.62 116 ALA A N 1
ATOM 844 C CA . ALA A 1 116 ? -5.269 4.640 15.826 1.00 96.62 116 ALA A CA 1
ATOM 845 C C . ALA A 1 116 ? -4.346 3.593 15.177 1.00 96.62 116 ALA A C 1
ATOM 847 O O . ALA A 1 116 ? -3.375 3.960 14.512 1.00 96.62 116 ALA A O 1
ATOM 848 N N . ARG A 1 117 ? -4.639 2.297 15.356 1.00 95.94 117 ARG A N 1
ATOM 849 C CA . ARG A 1 117 ? -3.866 1.213 14.735 1.00 95.94 117 ARG A CA 1
ATOM 850 C C . ARG A 1 117 ? -4.087 1.178 13.226 1.00 95.94 117 ARG A C 1
ATOM 852 O O . ARG A 1 117 ? -3.106 1.122 12.491 1.00 95.94 117 ARG A O 1
ATOM 859 N N . LEU A 1 118 ? -5.341 1.269 12.779 1.00 97.50 118 LEU A N 1
ATOM 860 C CA . LEU A 1 118 ? -5.669 1.323 11.355 1.00 97.50 118 LEU A CA 1
ATOM 861 C C . LEU A 1 118 ? -5.008 2.533 10.678 1.00 97.50 118 LEU A C 1
ATOM 863 O O . LEU A 1 118 ? -4.319 2.368 9.675 1.00 97.50 118 LEU A O 1
ATOM 867 N N . ASP A 1 119 ? -5.122 3.722 11.273 1.00 97.75 119 ASP A N 1
ATOM 868 C CA . ASP A 1 119 ? -4.512 4.954 10.760 1.00 97.75 119 ASP A CA 1
ATOM 869 C C . ASP A 1 119 ? -2.989 4.845 10.651 1.00 97.75 119 ASP A C 1
ATOM 871 O O . ASP A 1 119 ? -2.394 5.364 9.706 1.00 97.75 119 ASP A O 1
ATOM 875 N N . HIS A 1 120 ? -2.338 4.181 11.611 1.00 97.19 120 HIS A N 1
ATOM 876 C CA . HIS A 1 120 ? -0.901 3.931 11.558 1.00 97.19 120 HIS A CA 1
ATOM 877 C C . HIS A 1 120 ? -0.529 3.060 10.349 1.00 97.19 120 HIS A C 1
ATOM 879 O O . HIS A 1 120 ? 0.361 3.429 9.584 1.00 97.19 120 HIS A O 1
ATOM 885 N N . CYS A 1 121 ? -1.230 1.942 10.138 1.00 97.69 121 CYS A N 1
ATOM 886 C CA . CYS A 1 121 ? -0.991 1.052 8.999 1.00 97.69 121 CYS A CA 1
ATOM 887 C C . CYS A 1 121 ? -1.245 1.742 7.660 1.00 97.69 121 CYS A C 1
ATOM 889 O O . CYS A 1 121 ? -0.429 1.632 6.750 1.00 97.69 121 CYS A O 1
ATOM 891 N N . VAL A 1 122 ? -2.339 2.502 7.550 1.00 98.19 122 VAL A N 1
ATOM 892 C CA . VAL A 1 122 ? -2.679 3.247 6.330 1.00 98.19 122 VAL A CA 1
ATOM 893 C C . VAL A 1 122 ? -1.625 4.307 6.023 1.00 98.19 122 VAL A C 1
ATOM 895 O O . VAL A 1 122 ? -1.223 4.439 4.870 1.00 98.19 122 VAL A O 1
ATOM 898 N N . LYS A 1 123 ? -1.138 5.043 7.032 1.00 97.75 123 LYS A N 1
ATOM 899 C CA . LYS A 1 123 ? -0.068 6.038 6.847 1.00 97.75 123 LYS A CA 1
ATOM 900 C C . LYS A 1 123 ? 1.235 5.404 6.383 1.00 97.75 123 LYS A C 1
ATOM 902 O O . LYS A 1 123 ? 1.884 5.955 5.499 1.00 97.75 123 LYS A O 1
ATOM 907 N N . GLU A 1 124 ? 1.614 4.270 6.963 1.00 96.75 124 GLU A N 1
ATOM 908 C CA . GLU A 1 124 ? 2.832 3.568 6.564 1.00 96.75 124 GLU A CA 1
ATOM 909 C C . GLU A 1 124 ? 2.717 3.008 5.141 1.00 96.75 124 GLU A C 1
ATOM 911 O O . GLU A 1 124 ? 3.623 3.189 4.328 1.00 96.75 124 GLU A O 1
ATOM 916 N N . ALA A 1 125 ? 1.568 2.424 4.795 1.00 97.50 125 ALA A N 1
ATOM 917 C CA . ALA A 1 125 ? 1.298 1.937 3.449 1.00 97.50 125 ALA A CA 1
ATOM 918 C C . ALA A 1 125 ? 1.299 3.072 2.407 1.00 97.50 125 ALA A C 1
ATOM 920 O O . ALA A 1 125 ? 1.923 2.946 1.351 1.00 97.50 125 ALA A O 1
ATOM 921 N N . ALA A 1 126 ? 0.680 4.213 2.732 1.00 97.75 126 ALA A N 1
ATOM 922 C CA . ALA A 1 126 ? 0.694 5.410 1.892 1.00 97.75 126 ALA A CA 1
ATOM 923 C C . ALA A 1 126 ? 2.118 5.942 1.697 1.00 97.75 126 ALA A C 1
ATOM 925 O O . ALA A 1 126 ? 2.495 6.294 0.583 1.00 97.75 126 ALA A O 1
ATOM 926 N N . ARG A 1 127 ? 2.928 5.959 2.764 1.00 96.31 127 ARG A N 1
ATOM 927 C CA . ARG A 1 127 ? 4.333 6.383 2.721 1.00 96.31 127 ARG A CA 1
ATOM 928 C C . ARG A 1 127 ? 5.168 5.496 1.801 1.00 96.31 127 ARG A C 1
ATOM 930 O O . ARG A 1 127 ? 5.978 6.019 1.044 1.00 96.31 127 ARG A O 1
ATOM 937 N N . VAL A 1 128 ? 4.971 4.177 1.844 1.00 95.44 128 VAL A N 1
ATOM 938 C CA . VAL A 1 128 ? 5.652 3.236 0.938 1.00 95.44 128 VAL A CA 1
ATOM 939 C C . VAL A 1 128 ? 5.232 3.470 -0.513 1.00 95.44 128 VAL A C 1
ATOM 941 O O . VAL A 1 128 ? 6.099 3.583 -1.378 1.00 95.44 128 VAL A O 1
ATOM 944 N N . ALA A 1 129 ? 3.929 3.587 -0.785 1.00 95.69 129 ALA A N 1
ATOM 945 C CA . ALA A 1 129 ? 3.430 3.821 -2.140 1.00 95.69 129 ALA A CA 1
ATOM 946 C C . ALA A 1 129 ? 3.928 5.159 -2.722 1.00 95.69 129 ALA A C 1
ATOM 948 O O . ALA A 1 129 ? 4.375 5.208 -3.868 1.00 95.69 129 ALA A O 1
ATOM 949 N N . ASP A 1 130 ? 3.909 6.223 -1.917 1.00 94.94 130 ASP A N 1
ATOM 950 C CA . ASP A 1 130 ? 4.421 7.543 -2.291 1.00 94.94 130 ASP A CA 1
ATOM 951 C C . ASP A 1 130 ? 5.934 7.525 -2.550 1.00 94.94 130 ASP A C 1
ATOM 953 O O . ASP A 1 130 ? 6.398 8.071 -3.551 1.00 94.94 130 ASP A O 1
ATOM 957 N N . ALA A 1 131 ? 6.709 6.845 -1.701 1.00 92.88 131 ALA A N 1
ATOM 958 C CA . ALA A 1 131 ? 8.150 6.723 -1.889 1.00 92.88 131 ALA A CA 1
ATOM 959 C C . ALA A 1 131 ? 8.503 5.948 -3.166 1.00 92.88 131 ALA A C 1
ATOM 961 O O . ALA A 1 131 ? 9.409 6.345 -3.890 1.00 92.88 131 ALA A O 1
ATOM 962 N N . ILE A 1 132 ? 7.760 4.884 -3.484 1.00 91.50 132 ILE A N 1
ATOM 963 C CA . ILE A 1 132 ? 7.929 4.124 -4.731 1.00 91.50 132 ILE A CA 1
ATOM 964 C C . ILE A 1 132 ? 7.650 4.999 -5.951 1.00 91.50 132 ILE A C 1
ATOM 966 O O . ILE A 1 132 ? 8.422 4.992 -6.909 1.00 91.50 132 ILE A O 1
ATOM 970 N N . TRP A 1 133 ? 6.574 5.783 -5.905 1.00 91.88 133 TRP A N 1
ATOM 971 C CA . TRP A 1 133 ? 6.242 6.713 -6.977 1.00 91.88 133 TRP A CA 1
ATOM 972 C C . TRP A 1 133 ? 7.332 7.766 -7.205 1.00 91.88 133 TRP A C 1
ATOM 974 O O . TRP A 1 133 ? 7.648 8.108 -8.346 1.00 91.88 133 TRP A O 1
ATOM 984 N N . HIS A 1 134 ? 7.932 8.261 -6.123 1.00 87.75 134 HIS A N 1
ATOM 985 C CA . HIS A 1 134 ? 8.955 9.304 -6.157 1.00 87.75 134 HIS A CA 1
ATOM 986 C C . HIS A 1 134 ? 10.398 8.775 -6.139 1.00 87.75 134 HIS A C 1
ATOM 988 O O . HIS A 1 134 ? 11.331 9.577 -6.042 1.00 87.75 134 HIS A O 1
ATOM 994 N N . ASN A 1 135 ? 10.614 7.465 -6.278 1.00 82.94 135 ASN A N 1
ATOM 995 C CA . ASN A 1 135 ? 11.941 6.847 -6.185 1.00 82.94 135 ASN A CA 1
ATOM 996 C C . ASN A 1 135 ? 12.928 7.431 -7.219 1.00 82.94 135 ASN A C 1
ATOM 998 O O . ASN A 1 135 ? 14.060 7.774 -6.889 1.00 82.94 135 ASN A O 1
ATOM 1002 N N . ASP A 1 136 ? 12.468 7.708 -8.446 1.00 75.00 136 ASP A N 1
ATOM 1003 C CA . ASP A 1 136 ? 13.289 8.348 -9.492 1.00 75.00 136 ASP A CA 1
ATOM 1004 C C . ASP A 1 136 ? 13.760 9.774 -9.125 1.00 75.00 136 ASP A C 1
ATOM 1006 O O . ASP A 1 136 ? 14.686 10.313 -9.738 1.00 75.00 136 ASP A O 1
ATOM 1010 N N . SER A 1 137 ? 13.140 10.399 -8.118 1.00 75.06 137 SER A N 1
ATOM 1011 C CA . SER A 1 137 ? 13.544 11.701 -7.569 1.00 75.06 137 SER A CA 1
ATOM 1012 C C . SER A 1 137 ? 14.549 11.586 -6.414 1.00 75.06 137 SER A C 1
ATOM 1014 O O . SER A 1 137 ? 14.915 12.609 -5.835 1.00 75.06 137 SER A O 1
ATOM 1016 N N . GLY A 1 138 ? 15.012 10.372 -6.094 1.00 77.44 138 GLY A N 1
ATOM 1017 C CA . GLY A 1 138 ? 15.950 10.094 -5.004 1.00 77.44 138 GLY A CA 1
ATOM 1018 C C . GLY A 1 138 ? 15.287 9.918 -3.637 1.00 77.44 138 GLY A C 1
ATOM 1019 O O . GLY A 1 138 ? 15.944 10.124 -2.621 1.00 77.44 138 GLY A O 1
ATOM 1020 N N . VAL A 1 139 ? 13.990 9.598 -3.596 1.00 81.69 139 VAL A N 1
ATOM 1021 C CA . VAL A 1 139 ? 13.299 9.251 -2.347 1.00 81.69 139 VAL A CA 1
ATOM 1022 C C . VAL A 1 139 ? 13.556 7.783 -2.029 1.00 81.69 139 VAL A C 1
ATOM 1024 O O . VAL A 1 139 ? 13.179 6.908 -2.805 1.00 81.69 139 VAL A O 1
ATOM 1027 N N . ASP A 1 140 ? 14.152 7.512 -0.869 1.00 84.44 140 ASP A N 1
ATOM 1028 C CA . ASP A 1 140 ? 14.381 6.142 -0.417 1.00 84.44 140 ASP A CA 1
ATOM 1029 C C . ASP A 1 140 ? 13.051 5.444 -0.104 1.00 84.44 140 ASP A C 1
ATOM 1031 O O . ASP A 1 140 ? 12.278 5.880 0.758 1.00 84.44 140 ASP A O 1
ATOM 1035 N N . VAL A 1 141 ? 12.797 4.319 -0.777 1.00 85.38 141 VAL A N 1
ATOM 1036 C CA . VAL A 1 141 ? 11.672 3.444 -0.429 1.00 85.38 141 VAL A CA 1
ATOM 1037 C C . VAL A 1 141 ? 11.911 2.884 0.982 1.00 85.38 141 VAL A C 1
ATOM 1039 O O . VAL A 1 141 ? 13.028 2.484 1.296 1.00 85.38 141 VAL A O 1
ATOM 1042 N N . PRO A 1 142 ? 10.924 2.863 1.885 1.00 86.75 142 PRO A N 1
ATOM 1043 C CA . PRO A 1 142 ? 11.155 2.331 3.218 1.00 86.75 142 PRO A CA 1
ATOM 1044 C C . PRO A 1 142 ? 11.313 0.810 3.228 1.00 86.75 142 PRO A C 1
ATOM 1046 O O . PRO A 1 142 ? 10.558 0.102 2.563 1.00 86.75 142 PRO A O 1
ATOM 1049 N N . LYS A 1 143 ? 12.202 0.306 4.093 1.00 85.94 143 LYS A N 1
ATOM 1050 C CA . LYS A 1 143 ? 12.288 -1.122 4.437 1.00 85.94 143 LYS A CA 1
ATOM 1051 C C . LYS A 1 143 ? 11.105 -1.520 5.320 1.00 85.94 143 LYS A C 1
ATOM 1053 O O . LYS A 1 143 ? 11.239 -1.612 6.540 1.00 85.94 143 LYS A O 1
ATOM 1058 N N . ALA A 1 144 ? 9.938 -1.701 4.715 1.00 86.50 144 ALA A N 1
ATOM 1059 C CA . ALA A 1 144 ? 8.762 -2.166 5.433 1.00 86.50 144 ALA A CA 1
ATOM 1060 C C . ALA A 1 144 ? 8.871 -3.671 5.718 1.00 86.50 144 ALA A C 1
ATOM 1062 O O . ALA A 1 144 ? 9.227 -4.468 4.850 1.00 86.50 144 ALA A O 1
ATOM 1063 N N . GLN A 1 145 ? 8.549 -4.053 6.949 1.00 88.56 145 GLN A N 1
ATOM 1064 C CA . GLN A 1 145 ? 8.369 -5.438 7.368 1.00 88.56 145 GLN A CA 1
ATOM 1065 C C . GLN A 1 145 ? 6.985 -5.555 7.986 1.00 88.56 145 GLN A C 1
ATOM 1067 O O . GLN A 1 145 ? 6.530 -4.616 8.640 1.00 88.56 145 GLN A O 1
ATOM 1072 N N . SER A 1 146 ? 6.328 -6.695 7.777 1.00 89.19 146 SER A N 1
ATOM 1073 C CA . SER A 1 146 ? 5.039 -6.936 8.416 1.00 89.19 146 SER A CA 1
ATOM 1074 C C . SER A 1 146 ? 5.228 -6.974 9.935 1.00 89.19 146 SER A C 1
ATOM 1076 O O . SER A 1 146 ? 6.111 -7.661 10.451 1.00 89.19 146 SER A O 1
ATOM 1078 N N . SER A 1 147 ? 4.432 -6.172 10.630 1.00 92.56 147 SER A N 1
ATOM 1079 C CA . SER A 1 147 ? 4.448 -5.971 12.078 1.00 92.56 147 SER A CA 1
ATOM 1080 C C . SER A 1 147 ? 3.144 -6.401 12.754 1.00 92.56 147 SER A C 1
ATOM 1082 O O . SER A 1 147 ? 3.045 -6.377 13.983 1.00 92.56 147 SER A O 1
ATOM 1084 N N . ILE A 1 148 ? 2.128 -6.753 11.964 1.00 92.75 148 ILE A N 1
ATOM 1085 C CA . ILE A 1 148 ? 0.826 -7.220 12.437 1.00 92.75 148 ILE A CA 1
ATOM 1086 C C . ILE A 1 148 ? 0.699 -8.696 12.120 1.00 92.75 148 ILE A C 1
ATOM 1088 O O . ILE A 1 148 ? 0.851 -9.091 10.973 1.00 92.75 148 ILE A O 1
ATOM 1092 N N . GLU A 1 149 ? 0.374 -9.499 13.125 1.00 93.31 149 GLU A N 1
ATOM 1093 C CA . GLU A 1 149 ? 0.070 -10.915 12.942 1.00 93.31 149 GLU A CA 1
ATOM 1094 C C . GLU A 1 149 ? -1.414 -11.122 12.586 1.00 93.31 149 GLU A C 1
ATOM 1096 O O . GLU A 1 149 ? -2.272 -10.327 13.000 1.00 93.31 149 GLU A O 1
ATOM 1101 N N . PRO A 1 150 ? -1.744 -12.168 11.805 1.00 92.00 150 PRO A N 1
ATOM 1102 C CA . PRO A 1 150 ? -3.132 -12.527 11.534 1.00 92.00 150 PRO A CA 1
ATOM 1103 C C . PRO A 1 150 ? -3.860 -12.886 12.834 1.00 92.00 150 PRO A C 1
ATOM 1105 O O . PRO A 1 150 ? -3.245 -13.287 13.825 1.00 92.00 150 PRO A O 1
ATOM 1108 N N . TYR A 1 151 ? -5.185 -12.749 12.842 1.00 91.00 151 TYR A N 1
ATOM 1109 C CA . TYR A 1 151 ? -5.966 -13.078 14.028 1.00 91.00 151 TYR A CA 1
ATOM 1110 C C . TYR A 1 151 ? -5.879 -14.576 14.363 1.00 91.00 151 TYR A C 1
ATOM 1112 O O . TYR A 1 151 ? -6.296 -15.419 13.573 1.00 91.00 151 TYR A O 1
ATOM 1120 N N . ALA A 1 152 ? -5.377 -14.903 15.557 1.00 86.75 152 ALA A N 1
ATOM 1121 C CA . ALA A 1 152 ? -5.182 -16.283 16.017 1.00 86.75 152 ALA A CA 1
ATOM 1122 C C . ALA A 1 152 ? -6.254 -16.778 17.016 1.00 86.75 152 ALA A C 1
ATOM 1124 O O . ALA A 1 152 ? -6.072 -17.822 17.637 1.00 86.75 152 ALA A O 1
ATOM 1125 N N . GLY A 1 153 ? -7.365 -16.051 17.201 1.00 74.06 153 GLY A N 1
ATOM 1126 C CA . GLY A 1 153 ? -8.471 -16.507 18.061 1.00 74.06 153 GLY A CA 1
ATOM 1127 C C . GLY A 1 153 ? -8.355 -16.173 19.557 1.00 74.06 153 GLY A C 1
ATOM 1128 O O . GLY A 1 153 ? -8.908 -16.898 20.379 1.00 74.06 153 GLY A O 1
ATOM 1129 N N . GLY A 1 154 ? -7.664 -15.091 19.936 1.00 71.81 154 GLY A N 1
ATOM 1130 C CA . GLY A 1 154 ? -7.518 -14.657 21.336 1.00 71.81 154 GLY A CA 1
ATOM 1131 C C . GLY A 1 154 ? -7.713 -13.147 21.543 1.00 71.81 154 GLY A C 1
ATOM 1132 O O . GLY A 1 154 ? -7.881 -12.410 20.569 1.00 71.81 154 GLY A O 1
ATOM 1133 N N . PRO A 1 155 ? -7.720 -12.658 22.798 1.00 61.72 155 PRO A N 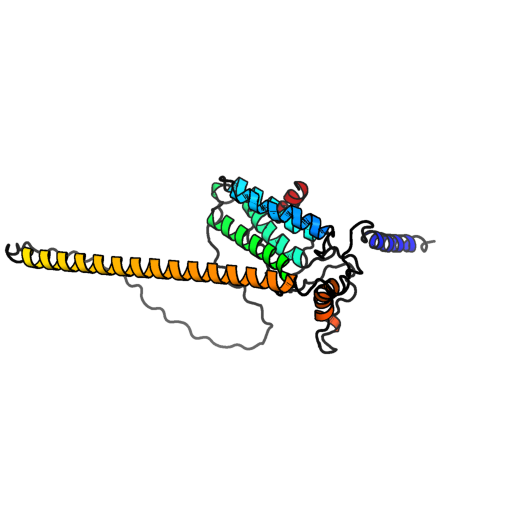1
ATOM 1134 C CA . PRO A 1 155 ? -7.690 -11.225 23.077 1.00 61.72 155 PRO A CA 1
ATOM 1135 C C . PRO A 1 155 ? -6.328 -10.652 22.666 1.00 61.72 155 PRO A C 1
ATOM 1137 O O . PRO A 1 155 ? -5.293 -11.043 23.209 1.00 61.72 155 PRO A O 1
ATOM 1140 N N . VAL A 1 156 ? -6.311 -9.725 21.706 1.00 59.62 156 VAL A N 1
ATOM 1141 C CA . VAL A 1 156 ? -5.082 -9.033 21.312 1.00 59.62 156 VAL A CA 1
ATOM 1142 C C . VAL A 1 156 ? -4.609 -8.147 22.465 1.00 59.62 156 VAL A C 1
ATOM 1144 O O . VAL A 1 156 ? -5.332 -7.273 22.947 1.00 59.62 156 VAL A O 1
ATOM 1147 N N . ALA A 1 157 ? -3.358 -8.334 22.886 1.00 55.09 157 ALA A N 1
ATOM 1148 C CA . ALA A 1 157 ? -2.704 -7.409 23.798 1.00 55.09 157 ALA A CA 1
ATOM 1149 C C . ALA A 1 157 ? -2.608 -6.030 23.125 1.00 55.09 157 ALA A C 1
ATOM 1151 O O . ALA A 1 157 ? -1.857 -5.836 22.172 1.00 55.09 157 ALA A O 1
ATOM 1152 N N . THR A 1 158 ? -3.344 -5.050 23.646 1.00 51.66 158 THR A N 1
ATOM 1153 C CA . THR A 1 158 ? -3.403 -3.644 23.197 1.00 51.66 158 THR A CA 1
ATOM 1154 C C . THR A 1 158 ? -2.100 -2.860 23.414 1.00 51.66 158 THR A C 1
ATOM 1156 O O . THR A 1 158 ? -2.086 -1.628 23.422 1.00 51.66 158 THR A O 1
ATOM 1159 N N . GLY A 1 159 ? -0.971 -3.553 23.555 1.00 43.75 159 GLY A N 1
ATOM 1160 C CA . GLY A 1 159 ? 0.339 -2.937 23.581 1.00 43.75 159 GLY A CA 1
ATOM 1161 C C . GLY A 1 159 ? 0.630 -2.313 22.225 1.00 43.75 159 GLY A C 1
ATOM 1162 O O . GLY A 1 159 ? 1.005 -3.004 21.282 1.00 43.75 159 GLY A O 1
ATOM 1163 N N . VAL A 1 160 ? 0.509 -0.988 22.138 1.00 44.19 160 VAL A N 1
ATOM 1164 C CA . VAL A 1 160 ? 1.265 -0.194 21.170 1.00 44.19 160 VAL A CA 1
ATOM 1165 C C . VAL A 1 160 ? 2.731 -0.515 21.445 1.00 44.19 160 VAL A C 1
ATOM 1167 O O . VAL A 1 160 ? 3.359 0.072 22.324 1.00 44.19 160 VAL A O 1
ATOM 1170 N N . ALA A 1 161 ? 3.253 -1.534 20.766 1.00 40.91 161 ALA A N 1
ATOM 1171 C CA . ALA A 1 161 ? 4.654 -1.869 20.827 1.00 40.91 161 ALA A CA 1
ATOM 1172 C C . ALA A 1 161 ? 5.396 -0.668 20.246 1.00 40.91 161 ALA A C 1
ATOM 1174 O O . ALA A 1 161 ? 5.446 -0.471 19.032 1.00 40.91 161 ALA A O 1
ATOM 1175 N N . HIS A 1 162 ? 5.952 0.164 21.127 1.00 40.81 162 HIS A N 1
ATOM 1176 C CA . HIS A 1 162 ? 7.138 0.926 20.793 1.00 40.81 162 HIS A CA 1
ATOM 1177 C C . HIS A 1 162 ? 8.102 -0.071 20.161 1.00 40.81 162 HIS A C 1
ATOM 1179 O O . HIS A 1 162 ? 8.562 -0.996 20.831 1.00 40.81 162 HIS A O 1
ATOM 1185 N N . VAL A 1 163 ? 8.329 0.085 18.859 1.00 40.03 163 VAL A N 1
ATOM 1186 C CA . VAL A 1 163 ? 9.323 -0.661 18.099 1.00 40.03 163 VAL A CA 1
ATOM 1187 C C . VAL A 1 163 ? 10.647 -0.490 18.835 1.00 40.03 163 VAL A C 1
ATOM 1189 O O . VAL A 1 163 ? 11.304 0.545 18.741 1.00 40.03 163 VAL A O 1
ATOM 1192 N N . LYS A 1 164 ? 11.004 -1.485 19.646 1.00 32.62 164 LYS A N 1
ATOM 1193 C CA . LYS A 1 164 ? 12.343 -1.614 20.201 1.00 32.62 164 LYS A CA 1
ATOM 1194 C C . LYS A 1 164 ? 13.217 -1.953 18.992 1.00 32.62 164 LYS A C 1
ATOM 1196 O O . LYS A 1 164 ? 12.942 -2.975 18.358 1.00 32.62 164 LYS A O 1
ATOM 1201 N N . PRO A 1 165 ? 14.206 -1.126 18.611 1.00 35.78 165 PRO A N 1
ATOM 1202 C CA . PRO A 1 165 ? 15.106 -1.493 17.531 1.00 35.78 165 PRO A CA 1
ATOM 1203 C C . PRO A 1 165 ? 15.764 -2.824 17.898 1.00 35.78 165 PRO A C 1
ATOM 1205 O O . PRO A 1 165 ? 16.378 -2.964 18.957 1.00 35.78 165 PRO A O 1
ATOM 1208 N N . LYS A 1 166 ? 15.553 -3.824 17.041 1.00 35.41 166 LYS A N 1
ATOM 1209 C CA . LYS A 1 166 ? 16.188 -5.136 17.136 1.00 35.41 166 LYS A CA 1
ATOM 1210 C C . LYS A 1 166 ? 17.706 -4.901 17.085 1.00 35.41 166 LYS A C 1
ATOM 1212 O O . LYS A 1 166 ? 18.155 -4.243 16.144 1.00 35.41 166 LYS A O 1
ATOM 1217 N N . PRO A 1 167 ? 18.494 -5.355 18.075 1.00 36.16 167 PRO A N 1
ATOM 1218 C CA . PRO A 1 167 ? 19.933 -5.161 18.037 1.00 36.16 167 PRO A CA 1
ATOM 1219 C C . PRO A 1 167 ? 20.486 -5.953 16.854 1.00 36.16 167 PRO A C 1
ATOM 1221 O O . PRO A 1 167 ? 20.206 -7.141 16.687 1.00 36.16 167 PRO A O 1
ATOM 1224 N N . VAL A 1 168 ? 21.231 -5.254 16.007 1.00 36.94 168 VAL A N 1
ATOM 1225 C CA . VAL A 1 168 ? 22.045 -5.852 14.955 1.00 36.94 168 VAL A CA 1
ATOM 1226 C C . VAL A 1 168 ? 23.066 -6.749 15.655 1.00 36.94 168 VAL A C 1
ATOM 1228 O O . VAL A 1 168 ? 23.820 -6.282 16.506 1.00 36.94 168 VAL A O 1
ATOM 1231 N N . HIS A 1 169 ? 23.039 -8.045 15.349 1.00 33.38 169 HIS A N 1
ATOM 1232 C CA . HIS A 1 169 ? 24.084 -8.978 15.751 1.00 33.38 169 HIS A CA 1
ATOM 1233 C C . HIS A 1 169 ? 25.401 -8.528 15.105 1.00 33.38 169 HIS A C 1
ATOM 1235 O O . HIS A 1 169 ? 25.566 -8.667 13.896 1.00 33.38 169 HIS A O 1
ATOM 1241 N N . SER A 1 170 ? 26.313 -7.985 15.912 1.00 36.28 170 SER A N 1
ATOM 1242 C CA . SER A 1 170 ? 27.731 -7.904 15.571 1.00 36.28 170 SER A CA 1
ATOM 1243 C C . SER A 1 170 ? 28.409 -9.215 15.951 1.00 36.28 170 SER A C 1
ATOM 1245 O O . SER A 1 170 ? 28.130 -9.798 17.002 1.00 36.28 170 SER A O 1
ATOM 1247 N N . GLU A 1 171 ? 29.272 -9.668 15.052 1.00 35.66 171 GLU A N 1
ATOM 1248 C CA . GLU A 1 171 ? 30.104 -10.856 15.169 1.00 35.66 171 GLU A CA 1
ATOM 1249 C C . GLU A 1 171 ? 31.023 -10.831 16.396 1.00 35.66 171 GLU A C 1
ATOM 1251 O O . GLU A 1 171 ? 31.313 -9.798 17.001 1.00 35.66 171 GLU A O 1
ATOM 1256 N N . SER A 1 172 ? 31.451 -12.033 16.768 1.00 34.41 172 SER A N 1
ATOM 1257 C CA . SER A 1 172 ? 32.139 -12.374 18.0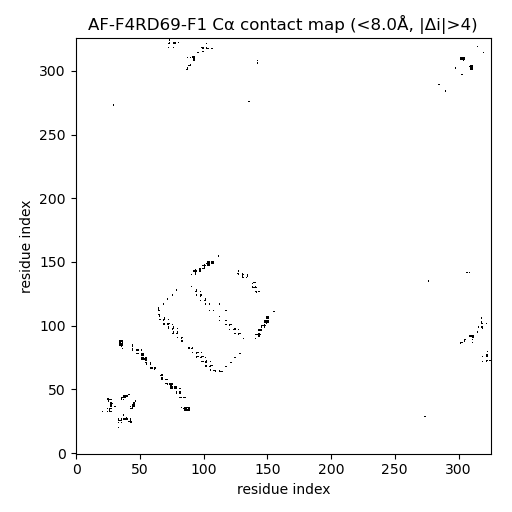00 1.00 34.41 172 SER A CA 1
ATOM 1258 C C . SER A 1 172 ? 33.540 -11.768 18.102 1.00 34.41 172 SER A C 1
ATOM 1260 O O . SER A 1 172 ? 34.369 -11.979 17.217 1.00 34.41 172 SER A O 1
ATOM 1262 N N . TYR A 1 173 ? 33.864 -11.181 19.253 1.00 33.44 173 TYR A N 1
ATOM 1263 C CA . TYR A 1 173 ? 35.239 -11.163 19.747 1.00 33.44 173 TYR A CA 1
ATOM 1264 C C . TYR A 1 173 ? 35.252 -11.532 21.232 1.00 33.44 173 TYR A C 1
ATOM 1266 O O . TYR A 1 173 ? 34.432 -11.069 22.024 1.00 33.44 173 TYR A O 1
ATOM 1274 N N . VAL A 1 174 ? 36.143 -12.460 21.556 1.00 45.59 174 VAL A N 1
ATOM 1275 C CA . VAL A 1 174 ? 36.286 -13.169 22.829 1.00 45.59 174 VAL A CA 1
ATOM 1276 C C . VAL A 1 174 ? 36.967 -12.271 23.867 1.00 45.59 174 VAL A C 1
ATOM 1278 O O . VAL A 1 174 ? 37.985 -11.658 23.558 1.00 45.59 174 VAL A O 1
ATOM 1281 N N . GLY A 1 175 ? 36.457 -12.260 25.106 1.00 30.64 175 GLY A N 1
ATOM 1282 C CA . GLY A 1 175 ? 37.213 -11.795 26.279 1.00 30.64 175 GLY A CA 1
ATOM 1283 C C . GLY A 1 175 ? 36.381 -11.187 27.415 1.00 30.64 175 GLY A C 1
ATOM 1284 O O . GLY A 1 175 ? 36.240 -9.973 27.496 1.00 30.64 175 GLY A O 1
ATOM 1285 N N . SER A 1 176 ? 35.873 -12.023 28.325 1.00 45.31 176 SER A N 1
ATOM 1286 C CA . SER A 1 176 ? 35.553 -11.661 29.728 1.00 45.31 176 SER A CA 1
ATOM 1287 C C . SER A 1 176 ? 36.860 -11.379 30.520 1.00 45.31 176 SER A C 1
ATOM 1289 O O . SER A 1 176 ? 37.903 -11.798 30.011 1.00 45.31 176 SER A O 1
ATOM 1291 N N . PRO A 1 177 ? 36.876 -10.784 31.751 1.00 50.34 177 PRO A N 1
ATOM 1292 C CA . PRO A 1 177 ? 35.815 -10.849 32.777 1.00 50.34 177 PRO A CA 1
ATOM 1293 C C . PRO A 1 177 ? 35.611 -9.651 33.753 1.00 50.34 177 PRO A C 1
ATOM 1295 O O . PRO A 1 177 ? 36.427 -8.742 33.858 1.00 50.34 177 PRO A O 1
ATOM 1298 N N . ALA A 1 178 ? 34.543 -9.819 34.553 1.00 39.41 178 ALA A N 1
ATOM 1299 C CA . ALA A 1 178 ? 34.290 -9.369 35.937 1.00 39.41 178 ALA A CA 1
ATOM 1300 C C . ALA A 1 178 ? 33.364 -8.152 36.174 1.00 39.41 178 ALA A C 1
ATOM 1302 O O . ALA A 1 178 ? 33.710 -7.001 35.918 1.00 39.41 178 ALA A O 1
ATOM 1303 N N . ASP A 1 179 ? 32.197 -8.464 36.756 1.00 42.69 179 ASP A N 1
ATOM 1304 C CA . ASP A 1 179 ? 31.184 -7.566 37.329 1.00 42.69 179 ASP A CA 1
ATOM 1305 C C . ASP A 1 179 ? 31.654 -6.843 38.608 1.00 42.69 179 ASP A C 1
ATOM 1307 O O . ASP A 1 179 ? 32.508 -7.346 39.345 1.00 42.69 179 ASP A O 1
ATOM 1311 N N . PRO A 1 180 ? 30.972 -5.738 38.970 1.00 55.53 180 PRO A N 1
ATOM 1312 C CA . PRO A 1 180 ? 30.404 -5.649 40.319 1.00 55.53 180 PRO A CA 1
ATOM 1313 C C . PRO A 1 180 ? 28.907 -5.235 40.342 1.00 55.53 180 PRO A C 1
ATOM 1315 O O . PRO A 1 180 ? 28.415 -4.603 39.406 1.00 55.53 180 PRO A O 1
ATOM 1318 N N . PRO A 1 181 ? 28.160 -5.587 41.412 1.00 58.19 181 PRO A N 1
ATOM 1319 C CA . PRO A 1 181 ? 26.693 -5.517 41.463 1.00 58.19 181 PRO A CA 1
ATOM 1320 C C . PRO A 1 181 ? 26.133 -4.105 41.741 1.00 58.19 181 PRO A C 1
ATOM 1322 O O . PRO A 1 181 ? 26.824 -3.268 42.327 1.00 58.19 181 PRO A O 1
ATOM 1325 N N . PRO A 1 182 ? 24.854 -3.835 41.401 1.00 52.19 182 PRO A N 1
ATOM 1326 C CA . PRO A 1 182 ? 24.210 -2.552 41.673 1.00 52.19 182 PRO A CA 1
ATOM 1327 C C . PRO A 1 182 ? 23.643 -2.458 43.106 1.00 52.19 182 PRO A C 1
ATOM 1329 O O . PRO A 1 182 ? 23.172 -3.457 43.656 1.00 52.19 182 PRO A O 1
ATOM 1332 N N . PRO A 1 183 ? 23.610 -1.253 43.711 1.00 49.78 183 PRO A N 1
ATOM 1333 C CA . PRO A 1 183 ? 23.042 -1.051 45.035 1.00 49.78 183 PRO A CA 1
ATOM 1334 C C . PRO A 1 183 ? 21.511 -0.931 44.995 1.00 49.78 183 PRO A C 1
ATOM 1336 O O . PRO A 1 183 ? 20.927 -0.139 44.256 1.00 49.78 183 PRO A O 1
ATOM 1339 N N . THR A 1 184 ? 20.862 -1.687 45.875 1.00 49.62 184 THR A N 1
ATOM 1340 C CA . THR A 1 184 ? 19.478 -1.502 46.325 1.00 49.62 184 THR A CA 1
ATOM 1341 C C . THR A 1 184 ? 19.319 -0.194 47.104 1.00 49.62 184 THR A C 1
ATOM 1343 O O . THR A 1 184 ? 20.066 0.032 48.055 1.00 49.62 184 THR A O 1
ATOM 1346 N N . SER A 1 185 ? 18.307 0.628 46.795 1.00 42.19 185 SER A N 1
ATOM 1347 C CA . SER A 1 185 ? 17.871 1.692 47.712 1.00 42.19 185 SER A CA 1
ATOM 1348 C C . SER A 1 185 ? 16.401 2.105 47.546 1.00 42.19 185 SER A C 1
ATOM 1350 O O . SER A 1 185 ? 15.984 2.598 46.505 1.00 42.19 185 SER A O 1
ATOM 1352 N N . SER A 1 186 ? 15.688 1.923 48.663 1.00 39.38 186 SER A N 1
ATOM 1353 C CA . SER A 1 186 ? 14.552 2.667 49.233 1.00 39.38 186 SER A CA 1
ATOM 1354 C C . SER A 1 186 ? 13.205 2.786 48.491 1.00 39.38 186 SER A C 1
ATOM 1356 O O . SER A 1 186 ? 12.954 3.645 47.652 1.00 39.38 186 SER A O 1
ATOM 1358 N N . GLN A 1 187 ? 12.252 1.982 48.980 1.00 41.97 187 GLN A N 1
ATOM 1359 C CA . GLN A 1 187 ? 10.815 2.258 48.955 1.00 41.97 187 GLN A CA 1
ATOM 1360 C C . GLN A 1 187 ? 10.493 3.446 49.879 1.00 41.97 187 GLN A C 1
ATOM 1362 O O . GLN A 1 187 ? 10.765 3.377 51.076 1.00 41.97 187 GLN A O 1
ATOM 1367 N N . ASN A 1 188 ? 9.840 4.492 49.361 1.00 41.81 188 ASN A N 1
ATOM 1368 C CA . ASN A 1 188 ? 9.229 5.534 50.190 1.00 41.81 188 ASN A CA 1
ATOM 1369 C C . ASN A 1 188 ? 7.719 5.305 50.326 1.00 41.81 188 ASN A C 1
ATOM 1371 O O . ASN A 1 188 ? 6.931 5.470 49.396 1.00 41.81 188 ASN A O 1
ATOM 1375 N N . ARG A 1 189 ? 7.352 4.901 51.541 1.00 42.91 189 ARG A N 1
ATOM 1376 C CA . ARG A 1 189 ? 6.009 4.656 52.065 1.00 42.91 189 ARG A CA 1
ATOM 1377 C C . ARG A 1 189 ? 5.442 5.981 52.582 1.00 42.91 189 ARG A C 1
ATOM 1379 O O . ARG A 1 189 ? 5.893 6.473 53.611 1.00 42.91 189 ARG A O 1
ATOM 1386 N N . TYR A 1 190 ? 4.452 6.557 51.904 1.00 45.31 190 TYR A N 1
ATOM 1387 C CA . TYR A 1 190 ? 3.755 7.743 52.414 1.00 45.31 190 TYR A CA 1
ATOM 1388 C C . TYR A 1 190 ? 2.848 7.368 53.595 1.00 45.31 190 TYR A C 1
ATOM 1390 O O . TYR A 1 190 ? 1.854 6.657 53.437 1.00 45.31 190 TYR A O 1
ATOM 1398 N N . GLN A 1 191 ? 3.203 7.852 54.788 1.00 44.00 191 GLN A N 1
ATOM 1399 C CA . GLN A 1 191 ? 2.352 7.820 55.974 1.00 44.00 191 GLN A CA 1
ATOM 1400 C C . GLN A 1 191 ? 1.321 8.955 55.935 1.00 44.00 191 GLN A C 1
ATOM 1402 O O . GLN A 1 191 ? 1.622 10.113 55.652 1.00 44.00 191 GLN A O 1
ATOM 1407 N N . LYS A 1 192 ? 0.080 8.582 56.245 1.00 43.06 192 LYS A N 1
ATOM 1408 C CA . LYS A 1 192 ? -1.095 9.439 56.386 1.00 43.06 192 LYS A CA 1
ATOM 1409 C C . LYS A 1 192 ? -1.152 9.959 57.823 1.00 43.06 192 LYS A C 1
ATOM 1411 O O . LYS A 1 192 ? -1.512 9.203 58.721 1.00 43.06 192 LYS A O 1
ATOM 1416 N N . HIS A 1 193 ? -0.854 11.238 58.038 1.00 44.53 193 HIS A N 1
ATOM 1417 C CA . HIS A 1 193 ? -1.118 11.902 59.316 1.00 44.53 193 HIS A CA 1
ATOM 1418 C C . HIS A 1 193 ? -2.483 12.602 59.286 1.00 44.53 193 HIS A C 1
ATOM 1420 O O . HIS A 1 193 ? -2.749 13.459 58.446 1.00 44.53 193 HIS A O 1
ATOM 1426 N N . LYS A 1 194 ? -3.356 12.191 60.213 1.00 48.94 194 LYS A N 1
ATOM 1427 C CA . LYS A 1 194 ? -4.523 12.946 60.682 1.00 48.94 194 LYS A CA 1
ATOM 1428 C C . LYS A 1 194 ? -4.029 13.925 61.746 1.00 48.94 194 LYS A C 1
ATOM 1430 O O . LYS A 1 194 ? -3.457 13.475 62.735 1.00 48.94 194 LYS A O 1
ATOM 1435 N N . SER A 1 195 ? -4.337 15.206 61.580 1.00 47.19 195 SER A N 1
ATOM 1436 C CA . SER A 1 195 ? -4.202 16.201 62.643 1.00 47.19 195 SER A CA 1
ATOM 1437 C C . SER A 1 195 ? -5.469 17.039 62.705 1.00 47.19 195 SER A C 1
ATOM 1439 O O . SER A 1 195 ? -5.856 17.690 61.738 1.00 47.19 195 SER A O 1
ATOM 1441 N N . SER A 1 196 ? -6.111 16.972 63.861 1.00 51.50 196 SER A N 1
ATOM 1442 C CA . SER A 1 196 ? -7.228 17.790 64.308 1.00 51.50 196 SER A CA 1
ATOM 1443 C C . SER A 1 196 ? -6.695 19.141 64.800 1.00 51.50 196 SER A C 1
ATOM 1445 O O . SER A 1 196 ? -5.791 19.152 65.629 1.00 51.50 196 SER A O 1
ATOM 1447 N N . ALA A 1 197 ? -7.251 20.263 64.340 1.00 41.81 197 ALA A N 1
ATOM 1448 C CA . ALA A 1 197 ? -7.137 21.581 64.984 1.00 41.81 197 ALA A CA 1
ATOM 1449 C C . ALA A 1 197 ? -8.239 22.483 64.398 1.00 41.81 197 ALA A C 1
ATOM 1451 O O . ALA A 1 197 ? -8.330 22.641 63.186 1.00 41.81 197 ALA A O 1
ATOM 1452 N N . SER A 1 198 ? -9.243 22.849 65.193 1.00 45.03 198 SER A N 1
ATOM 1453 C CA . SER A 1 198 ? -9.297 24.060 66.031 1.00 45.03 198 SER A CA 1
ATOM 1454 C C . SER A 1 198 ? -9.961 25.227 65.291 1.00 45.03 198 SER A C 1
ATOM 1456 O O . SER A 1 198 ? -9.458 25.742 64.295 1.00 45.03 198 SER A O 1
ATOM 1458 N N . HIS A 1 199 ? -11.134 25.608 65.797 1.00 48.38 199 HIS A N 1
ATOM 1459 C CA . HIS A 1 199 ? -11.929 26.745 65.359 1.00 48.38 199 HIS A CA 1
ATOM 1460 C C . HIS A 1 199 ? -11.240 28.065 65.725 1.00 48.38 199 HIS A C 1
ATOM 1462 O O . HIS A 1 199 ? -11.166 28.425 66.897 1.00 48.38 199 HIS A O 1
ATOM 1468 N N . HIS A 1 200 ? -10.850 28.845 64.717 1.00 45.00 200 HIS A N 1
ATOM 1469 C CA . HIS A 1 200 ? -10.648 30.283 64.869 1.00 45.00 200 HIS A CA 1
ATOM 1470 C C . HIS A 1 200 ? -11.374 31.032 63.754 1.00 45.00 200 HIS A C 1
ATOM 1472 O O . HIS A 1 200 ? -11.066 30.879 62.575 1.00 45.00 200 HIS A O 1
ATOM 1478 N N . HIS A 1 201 ? -12.357 31.840 64.154 1.00 51.91 201 HIS A N 1
ATOM 1479 C CA . HIS A 1 201 ? -13.008 32.845 63.322 1.00 51.91 201 HIS A CA 1
ATOM 1480 C C . HIS A 1 201 ? -12.023 33.989 63.041 1.00 51.91 201 HIS A C 1
ATOM 1482 O O . HIS A 1 201 ? -11.602 34.652 63.992 1.00 51.91 201 HIS A O 1
ATOM 1488 N N . PRO A 1 202 ? -11.680 34.289 61.775 1.00 49.16 202 PRO A N 1
ATOM 1489 C CA . PRO A 1 202 ? -10.975 35.513 61.452 1.00 49.16 202 PRO A CA 1
ATOM 1490 C C . PRO A 1 202 ? -11.967 36.654 61.230 1.00 49.16 202 PRO A C 1
ATOM 1492 O O . PRO A 1 202 ? -12.987 36.528 60.553 1.00 49.16 202 PRO A O 1
ATOM 1495 N N . SER A 1 203 ? -11.594 37.782 61.816 1.00 55.19 203 SER A N 1
ATOM 1496 C CA . SER A 1 203 ? -12.188 39.107 61.706 1.00 55.19 203 SER A CA 1
ATOM 1497 C C . SER A 1 203 ? -12.552 39.531 60.270 1.00 55.19 203 SER A C 1
ATOM 1499 O O . SER A 1 203 ? -11.792 39.351 59.316 1.00 55.19 203 SER A O 1
ATOM 1501 N N . SER A 1 204 ? -13.720 40.170 60.151 1.00 54.28 204 SER A N 1
ATOM 1502 C CA . SER A 1 204 ? -14.455 40.550 58.932 1.00 54.28 204 SER A CA 1
ATOM 1503 C C . SER A 1 204 ? -13.805 41.638 58.049 1.00 54.28 204 SER A C 1
ATOM 1505 O O . SER A 1 204 ? -14.430 42.093 57.089 1.00 54.28 204 SER A O 1
ATOM 1507 N N . HIS A 1 205 ? -12.566 42.067 58.309 1.00 51.62 205 HIS A N 1
ATOM 1508 C CA . HIS A 1 205 ? -11.921 43.152 57.547 1.00 51.62 205 HIS A CA 1
ATOM 1509 C C . HIS A 1 205 ? -10.866 42.700 56.514 1.00 51.62 205 HIS A C 1
ATOM 1511 O O . HIS A 1 205 ? -10.503 43.493 55.646 1.00 51.62 205 HIS A O 1
ATOM 1517 N N . SER A 1 206 ? -10.419 41.433 56.507 1.00 56.00 206 SER A N 1
ATOM 1518 C CA . SER A 1 206 ? -9.418 40.939 55.529 1.00 56.00 206 SER A CA 1
ATOM 1519 C C . SER A 1 206 ? -10.009 40.501 54.177 1.00 56.00 206 SER A C 1
ATOM 1521 O O . SER A 1 206 ? -9.302 40.424 53.169 1.00 56.00 206 SER A O 1
ATOM 1523 N N . HIS A 1 207 ? -11.324 40.267 54.119 1.00 57.28 207 HIS A N 1
ATOM 1524 C CA . HIS A 1 207 ? -11.991 39.667 52.960 1.00 57.28 207 HIS A CA 1
ATOM 1525 C C . HIS A 1 207 ? -12.120 40.626 51.756 1.00 57.28 207 HIS A C 1
ATOM 1527 O O . HIS A 1 207 ? -12.253 40.186 50.610 1.00 57.28 207 HIS A O 1
ATOM 1533 N N . LEU A 1 208 ? -12.056 41.944 51.986 1.00 62.72 208 LEU A N 1
ATOM 1534 C CA . LEU A 1 208 ? -12.102 42.950 50.917 1.00 62.72 208 LEU A CA 1
ATOM 1535 C C . LEU A 1 208 ? -10.764 43.050 50.169 1.00 62.72 208 LEU A C 1
ATOM 1537 O O . LEU A 1 208 ? -10.755 43.021 48.937 1.00 62.72 208 LEU A O 1
ATOM 1541 N N . ALA A 1 209 ? -9.637 43.050 50.888 1.00 71.81 209 ALA A N 1
ATOM 1542 C CA . ALA A 1 209 ? -8.303 43.107 50.285 1.00 71.81 209 ALA A CA 1
ATOM 1543 C C . ALA A 1 209 ? -7.984 41.852 49.447 1.00 71.81 209 ALA A C 1
ATOM 1545 O O . ALA A 1 209 ? -7.390 41.938 48.367 1.00 71.81 209 ALA A O 1
ATOM 1546 N N . GLU A 1 210 ? -8.428 40.673 49.894 1.00 74.69 210 GLU A N 1
ATOM 1547 C CA . GLU A 1 210 ? -8.242 39.431 49.140 1.00 74.69 210 GLU A CA 1
ATOM 1548 C C . GLU A 1 210 ? -9.116 39.379 47.873 1.00 74.69 210 GLU A C 1
ATOM 1550 O O . GLU A 1 210 ? -8.668 38.924 46.813 1.00 74.69 210 GLU A O 1
ATOM 1555 N N . LYS A 1 211 ? -10.343 39.917 47.935 1.00 76.88 211 LYS A N 1
ATOM 1556 C CA . LYS A 1 211 ? -11.246 40.015 46.777 1.00 76.88 211 LYS A CA 1
ATOM 1557 C C . LYS A 1 211 ? -10.679 40.935 45.692 1.00 76.88 211 LYS A C 1
ATOM 1559 O O . LYS A 1 211 ? -10.797 40.615 44.507 1.00 76.88 211 LYS A O 1
ATOM 1564 N N . GLU A 1 212 ? -10.016 42.029 46.063 1.00 83.31 212 GLU A N 1
ATOM 1565 C CA . GLU A 1 212 ? -9.336 42.906 45.101 1.00 83.31 212 GLU A CA 1
ATOM 1566 C C . GLU A 1 212 ? -8.108 42.253 44.457 1.00 83.31 212 GLU A C 1
ATOM 1568 O O . GLU A 1 212 ? -7.929 42.348 43.239 1.00 83.31 212 GLU A O 1
ATOM 1573 N N . ARG A 1 213 ? -7.299 41.516 45.231 1.00 83.69 213 ARG A N 1
ATOM 1574 C CA . ARG A 1 213 ? -6.161 40.751 44.689 1.00 83.69 213 ARG A CA 1
ATOM 1575 C C . ARG A 1 213 ? -6.614 39.692 43.684 1.00 83.69 213 ARG A C 1
ATOM 1577 O O . ARG A 1 213 ? -6.036 39.596 42.600 1.00 83.69 213 ARG A O 1
ATOM 1584 N N . LYS A 1 214 ? -7.690 38.956 43.986 1.00 88.00 214 LYS A N 1
ATOM 1585 C CA . LYS A 1 214 ? -8.275 37.964 43.064 1.00 88.00 214 LYS A CA 1
ATOM 1586 C C . LYS A 1 214 ? -8.809 38.615 41.783 1.00 88.00 214 LYS A C 1
ATOM 1588 O O . LYS A 1 214 ? -8.585 38.079 40.698 1.00 88.00 214 LYS A O 1
ATOM 1593 N N . LYS A 1 215 ? -9.441 39.794 41.872 1.00 89.69 215 LYS A N 1
ATOM 1594 C CA . LYS A 1 215 ? -9.890 40.556 40.690 1.00 89.69 215 LYS A CA 1
ATOM 1595 C C . LYS A 1 215 ? -8.723 41.023 39.813 1.00 89.69 215 LYS A C 1
ATOM 1597 O O . LYS A 1 215 ? -8.789 40.844 38.598 1.00 89.69 215 LYS A O 1
ATOM 1602 N N . LYS A 1 216 ? -7.648 41.560 40.404 1.00 91.50 216 LYS A N 1
ATOM 1603 C CA . LYS A 1 216 ? -6.444 41.976 39.658 1.00 91.50 216 LYS A CA 1
ATOM 1604 C C . LYS A 1 216 ? -5.767 40.787 38.966 1.00 91.50 216 LYS A C 1
ATOM 1606 O O . LYS A 1 216 ? -5.484 40.862 37.775 1.00 91.50 216 LYS A O 1
ATOM 1611 N N . ALA A 1 217 ? -5.612 39.659 39.661 1.00 91.81 217 ALA A N 1
ATOM 1612 C CA . ALA A 1 217 ? -5.039 38.443 39.077 1.00 91.81 217 ALA A CA 1
ATOM 1613 C C . ALA A 1 217 ? -5.894 37.871 37.928 1.00 91.81 217 ALA A C 1
ATOM 1615 O O . ALA A 1 217 ? -5.358 37.420 36.915 1.00 91.81 217 ALA A O 1
ATOM 1616 N N . ALA A 1 218 ? -7.225 37.909 38.050 1.00 92.12 218 ALA A N 1
ATOM 1617 C CA . ALA A 1 218 ? -8.128 37.461 36.989 1.00 92.12 218 ALA A CA 1
ATOM 1618 C C . ALA A 1 218 ? -8.079 38.373 35.748 1.00 92.12 218 ALA A C 1
ATOM 1620 O O . ALA A 1 218 ? -8.142 37.879 34.620 1.00 92.12 218 ALA A O 1
ATOM 1621 N N . MET A 1 219 ? -7.947 39.689 35.943 1.00 92.44 219 MET A N 1
ATOM 1622 C CA . MET A 1 219 ? -7.790 40.648 34.847 1.00 92.44 219 MET A CA 1
ATOM 1623 C C . MET A 1 219 ? -6.461 40.438 34.105 1.00 92.44 219 MET A C 1
ATOM 1625 O O . MET A 1 219 ? -6.455 40.399 32.875 1.00 92.44 219 MET A O 1
ATOM 1629 N N . GLU A 1 220 ? -5.367 40.205 34.834 1.00 94.44 220 GLU A N 1
ATOM 1630 C CA . GLU A 1 220 ? -4.050 39.953 34.237 1.00 94.44 220 GLU A CA 1
ATOM 1631 C C . GLU A 1 220 ? -4.030 38.651 33.418 1.00 94.44 220 GLU A C 1
ATOM 1633 O O . GLU A 1 220 ? -3.580 38.642 32.273 1.00 94.44 220 GLU A O 1
ATOM 1638 N N . LYS A 1 221 ? -4.635 37.567 33.928 1.00 93.81 221 LYS A N 1
ATOM 1639 C CA . LYS A 1 221 ? -4.785 36.314 33.162 1.00 93.81 221 LYS A CA 1
ATOM 1640 C C . LYS A 1 221 ? -5.590 36.504 31.874 1.00 93.81 221 LYS A C 1
ATOM 1642 O O . LYS A 1 221 ? -5.237 35.940 30.839 1.00 93.81 221 LYS A O 1
ATOM 1647 N N . LYS A 1 222 ? -6.656 37.315 31.904 1.00 93.81 222 LYS A N 1
ATOM 1648 C CA . LYS A 1 222 ? -7.429 37.646 30.693 1.00 93.81 222 LYS A CA 1
ATOM 1649 C C . LYS A 1 222 ? -6.589 38.420 29.673 1.00 93.81 222 LYS A C 1
ATOM 1651 O O . LYS A 1 222 ? -6.698 38.136 28.481 1.00 93.81 222 LYS A O 1
ATOM 1656 N N . LYS A 1 223 ? -5.740 39.348 30.127 1.00 94.88 223 LYS A N 1
ATOM 1657 C CA . LYS A 1 223 ? -4.823 40.111 29.268 1.00 94.88 223 LYS A CA 1
ATOM 1658 C C . LYS A 1 223 ? -3.777 39.204 28.610 1.00 94.88 223 LYS A C 1
ATOM 1660 O O . LYS A 1 223 ? -3.592 39.281 27.399 1.00 94.88 223 LYS A O 1
ATOM 1665 N N . GLN A 1 224 ? -3.174 38.291 29.373 1.00 93.06 224 GLN A N 1
ATOM 1666 C CA . GLN A 1 224 ? -2.211 37.311 28.851 1.00 93.06 224 GLN A CA 1
ATOM 1667 C C . GLN A 1 224 ? -2.835 36.393 27.792 1.00 93.06 224 GLN A C 1
ATOM 1669 O O . GLN A 1 224 ? -2.287 36.244 26.703 1.00 93.06 224 GLN A O 1
ATOM 1674 N N . HIS A 1 225 ? -4.028 35.856 28.059 1.00 92.81 225 HIS A N 1
ATOM 1675 C CA . HIS A 1 225 ? -4.745 35.009 27.103 1.00 92.81 225 HIS A CA 1
ATOM 1676 C C . HIS A 1 225 ? -5.143 35.763 25.816 1.00 92.81 225 HIS A C 1
ATOM 1678 O O . HIS A 1 225 ? -5.162 35.181 24.729 1.00 92.81 225 HIS A O 1
ATOM 1684 N N . TYR A 1 226 ? -5.448 37.063 25.906 1.00 94.56 226 TYR A N 1
ATOM 1685 C CA . TYR A 1 226 ? -5.720 37.890 24.726 1.00 94.56 226 TYR A CA 1
ATOM 1686 C C . TYR A 1 226 ? -4.466 38.095 23.862 1.00 94.56 226 TYR A C 1
ATOM 1688 O O . TYR A 1 226 ? -4.527 37.915 22.644 1.00 94.56 2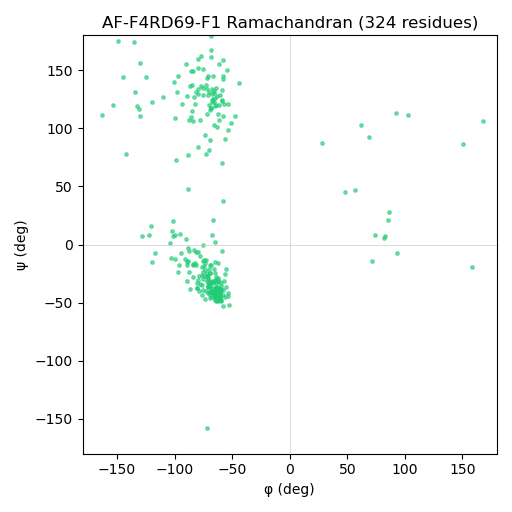26 TYR A O 1
ATOM 1696 N N . GLU A 1 227 ? -3.323 38.399 24.482 1.00 95.88 227 GLU A N 1
ATOM 1697 C CA . GLU A 1 227 ? -2.034 38.531 23.787 1.00 95.88 227 GLU A CA 1
ATOM 1698 C C . GLU A 1 227 ? -1.586 37.214 23.135 1.00 95.88 227 GLU A C 1
ATOM 1700 O O . GLU A 1 227 ? -1.127 37.206 21.992 1.00 95.88 227 GLU A O 1
ATOM 1705 N N . GLU A 1 228 ? -1.788 36.077 23.802 1.00 95.25 228 GLU A N 1
ATOM 1706 C CA . GLU A 1 228 ? -1.480 34.760 23.239 1.00 95.25 228 GLU A CA 1
ATOM 1707 C C . GLU A 1 228 ? -2.357 34.440 22.017 1.00 95.25 228 GLU A C 1
ATOM 1709 O O . GLU A 1 228 ? -1.848 34.039 20.965 1.00 95.25 228 GLU A O 1
ATOM 1714 N N . LYS A 1 229 ? -3.670 34.708 22.094 1.00 94.19 229 LYS A N 1
ATOM 1715 C CA . LYS A 1 229 ? -4.576 34.564 20.941 1.00 94.19 229 LYS A CA 1
ATOM 1716 C C . LYS A 1 229 ? -4.190 35.477 19.778 1.00 94.19 229 LYS A C 1
ATOM 1718 O O . LYS A 1 229 ? -4.303 35.059 18.624 1.00 94.19 229 LYS A O 1
ATOM 1723 N N . LYS A 1 230 ? -3.736 36.702 20.059 1.00 96.75 230 LYS A N 1
ATOM 1724 C CA . LYS A 1 230 ? -3.261 37.647 19.040 1.00 96.75 230 LYS A CA 1
ATOM 1725 C C . LYS A 1 230 ? -2.007 37.114 18.337 1.00 96.75 230 LYS A C 1
ATOM 1727 O O . LYS A 1 230 ? -2.001 37.040 17.109 1.00 96.75 230 LYS A O 1
ATOM 1732 N N . LYS A 1 231 ? -1.009 36.646 19.096 1.00 96.00 231 LYS A N 1
ATOM 1733 C CA . LYS A 1 231 ? 0.216 36.030 18.549 1.00 96.00 231 LYS A CA 1
ATOM 1734 C C . LYS A 1 231 ? -0.079 34.775 17.725 1.00 96.00 231 LYS A C 1
ATOM 1736 O O . LYS A 1 231 ? 0.493 34.607 16.650 1.00 96.00 231 LYS A O 1
ATOM 1741 N N . LYS A 1 232 ? -1.012 33.926 18.174 1.00 95.38 232 LYS A N 1
ATOM 1742 C CA . LYS A 1 232 ? -1.432 32.729 17.428 1.00 95.38 232 LYS A CA 1
ATOM 1743 C C . LYS A 1 232 ? -2.048 33.084 16.070 1.00 95.38 232 LYS A C 1
ATOM 1745 O O . LYS A 1 232 ? -1.640 32.521 15.057 1.00 95.38 232 LYS A O 1
ATOM 1750 N N . LYS A 1 233 ? -2.969 34.055 16.028 1.00 95.38 233 LYS A N 1
ATOM 1751 C CA . LYS A 1 233 ? -3.574 34.526 14.768 1.00 95.38 233 LYS A CA 1
ATOM 1752 C C . LYS A 1 233 ? -2.539 35.120 13.810 1.00 95.38 233 LYS A C 1
ATOM 1754 O O . LYS A 1 233 ? -2.602 34.864 12.611 1.00 95.38 233 LYS A O 1
ATOM 1759 N N . GLU A 1 234 ? -1.580 35.887 14.326 1.00 96.81 234 GLU A N 1
ATOM 1760 C CA . GLU A 1 234 ? -0.502 36.458 13.511 1.00 96.81 234 GLU A CA 1
ATOM 1761 C C . GLU A 1 234 ? 0.407 35.367 12.920 1.00 96.81 234 GLU A C 1
ATOM 1763 O O . GLU A 1 234 ? 0.762 35.418 11.740 1.00 96.81 234 GLU A O 1
ATOM 1768 N N . TRP A 1 235 ? 0.741 34.343 13.709 1.00 95.50 235 TRP A N 1
ATOM 1769 C CA . TRP A 1 235 ? 1.525 33.202 13.240 1.00 95.50 235 TRP A CA 1
ATOM 1770 C C . TRP A 1 235 ? 0.788 32.402 12.155 1.00 95.50 235 TRP A C 1
ATOM 1772 O O . TRP A 1 235 ? 1.368 32.102 11.111 1.00 95.50 235 TRP A O 1
ATOM 1782 N N . GLU A 1 236 ? -0.506 32.124 12.340 1.00 95.69 236 GLU A N 1
ATOM 1783 C CA . GLU A 1 236 ? -1.335 31.443 11.335 1.00 95.69 236 GLU A CA 1
ATOM 1784 C C . GLU A 1 236 ? -1.439 32.252 10.029 1.00 95.69 236 GLU A C 1
ATOM 1786 O O . GLU A 1 236 ? -1.350 31.681 8.937 1.00 95.69 236 GLU A O 1
ATOM 1791 N N . ALA A 1 237 ? -1.557 33.583 10.115 1.00 94.50 237 ALA A N 1
ATOM 1792 C CA . ALA A 1 237 ? -1.551 34.468 8.950 1.00 94.50 237 ALA A CA 1
ATOM 1793 C C . ALA A 1 237 ? -0.207 34.430 8.201 1.00 94.50 237 ALA A C 1
ATOM 1795 O O . ALA A 1 237 ? -0.192 34.298 6.975 1.00 94.50 237 ALA A O 1
ATOM 1796 N N . LYS A 1 238 ? 0.923 34.450 8.926 1.00 94.38 238 LYS A N 1
ATOM 1797 C CA . LYS A 1 238 ? 2.270 34.297 8.345 1.00 94.38 238 LYS A CA 1
ATOM 1798 C C . LYS A 1 238 ? 2.438 32.952 7.628 1.00 94.38 238 LYS A C 1
ATOM 1800 O O . LYS A 1 238 ? 2.974 32.917 6.522 1.00 94.38 238 LYS A O 1
ATOM 1805 N N . GLN A 1 239 ? 1.927 31.857 8.196 1.00 94.25 239 GLN A N 1
ATOM 1806 C CA . GLN A 1 239 ? 1.967 30.538 7.547 1.00 94.25 239 GLN A CA 1
ATOM 1807 C C . GLN A 1 239 ? 1.117 30.484 6.269 1.00 94.25 239 GLN A C 1
ATOM 1809 O O . GLN A 1 239 ? 1.547 29.914 5.265 1.00 94.25 239 GLN A O 1
ATOM 1814 N N . ARG A 1 240 ? -0.070 31.107 6.266 1.00 94.31 240 ARG A N 1
ATOM 1815 C CA . ARG A 1 240 ? -0.912 31.208 5.059 1.00 94.31 240 ARG A CA 1
ATOM 1816 C C . ARG A 1 240 ? -0.242 32.039 3.962 1.00 94.31 240 ARG A C 1
ATOM 1818 O O . ARG A 1 240 ? -0.239 31.611 2.810 1.00 94.31 240 ARG A O 1
ATOM 1825 N N . ALA A 1 241 ? 0.369 33.170 4.316 1.00 94.19 241 ALA A N 1
ATOM 1826 C CA . ALA A 1 241 ? 1.106 34.010 3.372 1.00 94.19 241 ALA A CA 1
ATOM 1827 C C . ALA A 1 241 ? 2.294 33.262 2.744 1.00 94.19 241 ALA A C 1
ATOM 1829 O O . ALA A 1 241 ? 2.470 33.312 1.528 1.00 94.19 241 ALA A O 1
ATOM 1830 N N . LYS A 1 242 ? 3.050 32.494 3.543 1.00 93.38 242 LYS A N 1
ATOM 1831 C CA . LYS A 1 242 ? 4.153 31.659 3.042 1.00 93.38 242 LYS A CA 1
ATOM 1832 C C . LYS A 1 242 ? 3.669 30.605 2.038 1.00 93.38 242 LYS A C 1
ATOM 1834 O O . LYS A 1 242 ? 4.225 30.505 0.952 1.00 93.38 242 LYS A O 1
ATOM 1839 N N . LYS A 1 243 ? 2.584 29.883 2.348 1.00 93.19 243 LYS A N 1
ATOM 1840 C CA . LYS A 1 243 ? 1.998 28.888 1.427 1.00 93.19 243 LYS A CA 1
ATOM 1841 C C . LYS A 1 243 ? 1.530 29.504 0.103 1.00 93.19 243 LYS A C 1
ATOM 1843 O O . LYS A 1 243 ? 1.688 28.883 -0.945 1.00 93.19 243 LYS A O 1
ATOM 1848 N N . LEU A 1 244 ? 0.961 30.712 0.137 1.00 90.62 244 LEU A N 1
ATOM 1849 C CA . LEU A 1 244 ? 0.555 31.438 -1.073 1.00 90.62 244 LEU A CA 1
ATOM 1850 C C . LEU A 1 244 ? 1.761 31.890 -1.908 1.00 90.62 244 LEU A C 1
ATOM 1852 O O . LEU A 1 244 ? 1.723 31.768 -3.131 1.00 90.62 244 LEU A O 1
ATOM 1856 N N . ALA A 1 245 ? 2.832 32.361 -1.263 1.00 88.69 245 ALA A N 1
ATOM 1857 C CA . ALA A 1 245 ? 4.073 32.720 -1.945 1.00 88.69 245 ALA A CA 1
ATOM 1858 C C . ALA A 1 245 ? 4.719 31.501 -2.629 1.00 88.69 245 ALA A C 1
ATOM 1860 O O . ALA A 1 245 ? 5.064 31.581 -3.807 1.00 88.69 245 ALA A O 1
ATOM 1861 N N . ASP A 1 246 ? 4.785 30.357 -1.940 1.00 86.00 246 ASP A N 1
ATOM 1862 C CA . ASP A 1 246 ? 5.310 29.105 -2.503 1.00 86.00 246 ASP A CA 1
ATOM 1863 C C . ASP A 1 246 ? 4.468 28.618 -3.695 1.00 86.00 246 ASP A C 1
ATOM 1865 O O . ASP A 1 246 ? 5.015 28.160 -4.701 1.00 86.00 246 ASP A O 1
ATOM 1869 N N . LYS A 1 247 ? 3.132 28.746 -3.625 1.00 87.25 247 LYS A N 1
ATOM 1870 C CA . LYS A 1 247 ? 2.239 28.408 -4.746 1.00 87.25 247 LYS A CA 1
ATOM 1871 C C . LYS A 1 247 ? 2.495 29.312 -5.958 1.00 87.25 247 LYS A C 1
ATOM 1873 O O . LYS A 1 247 ? 2.662 28.803 -7.065 1.00 87.25 247 LYS A O 1
ATOM 1878 N N . LYS A 1 248 ? 2.597 30.629 -5.746 1.00 83.88 248 LYS A N 1
ATOM 1879 C CA . LYS A 1 248 ? 2.857 31.607 -6.814 1.00 83.88 248 LYS A CA 1
ATOM 1880 C C . LYS A 1 248 ? 4.234 31.403 -7.460 1.00 83.88 248 LYS A C 1
ATOM 1882 O O . LYS A 1 248 ? 4.362 31.500 -8.677 1.00 83.88 248 LYS A O 1
ATOM 1887 N N . TRP A 1 249 ? 5.256 31.065 -6.670 1.00 77.12 249 TRP A N 1
ATOM 1888 C CA . TRP A 1 249 ? 6.593 30.745 -7.184 1.00 77.12 249 TRP A CA 1
ATOM 1889 C C . TRP A 1 249 ? 6.580 29.521 -8.113 1.00 77.12 249 TRP A C 1
ATOM 1891 O O . TRP A 1 249 ? 7.192 29.551 -9.182 1.00 77.12 249 TRP A O 1
ATOM 1901 N N . LYS A 1 250 ? 5.826 28.470 -7.757 1.00 73.06 250 LYS A N 1
ATOM 1902 C CA . LYS A 1 250 ? 5.663 27.285 -8.615 1.00 73.06 250 LYS A CA 1
ATOM 1903 C C . LYS A 1 250 ? 4.961 27.624 -9.934 1.00 73.06 250 LYS A C 1
ATOM 1905 O O . LYS A 1 250 ? 5.425 27.186 -10.982 1.00 73.06 250 LYS A O 1
ATOM 1910 N N . GLU A 1 251 ? 3.900 28.431 -9.907 1.00 71.00 251 GLU A N 1
ATOM 1911 C CA . GLU A 1 251 ? 3.163 28.838 -11.117 1.00 71.00 251 GLU A CA 1
ATOM 1912 C C . GLU A 1 251 ? 4.042 29.630 -12.107 1.00 71.00 251 GLU A C 1
ATOM 1914 O O . GLU A 1 251 ? 4.068 29.300 -13.296 1.00 71.00 251 GLU A O 1
ATOM 1919 N N . HIS A 1 252 ? 4.847 30.590 -11.632 1.00 60.91 252 HIS A N 1
ATOM 1920 C CA . HIS A 1 252 ? 5.782 31.328 -12.498 1.00 60.91 252 HIS A CA 1
ATOM 1921 C C . HIS A 1 252 ? 6.868 30.425 -13.111 1.00 60.91 252 HIS A C 1
ATOM 1923 O O . HIS A 1 252 ? 7.218 30.585 -14.280 1.00 60.91 2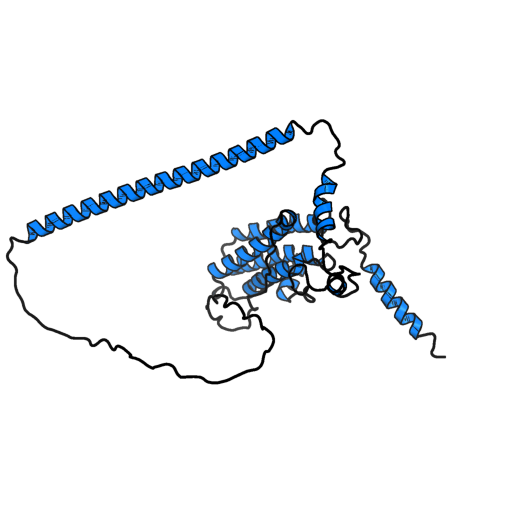52 HIS A O 1
ATOM 1929 N N . HIS A 1 253 ? 7.359 29.422 -12.375 1.00 57.69 253 HIS A N 1
ATOM 1930 C CA . HIS A 1 253 ? 8.368 28.492 -12.893 1.00 57.69 253 HIS A CA 1
ATOM 1931 C C . HIS A 1 253 ? 7.857 27.551 -13.994 1.00 57.69 253 HIS A C 1
ATOM 1933 O O . HIS A 1 253 ? 8.661 27.063 -14.796 1.00 57.69 253 HIS A O 1
ATOM 1939 N N . HIS A 1 254 ? 6.549 27.287 -14.045 1.00 55.31 254 HIS A N 1
ATOM 1940 C CA . HIS A 1 254 ? 5.938 26.499 -15.116 1.00 55.31 254 HIS A CA 1
ATOM 1941 C C . HIS A 1 254 ? 5.691 27.328 -16.384 1.00 55.31 254 HIS A C 1
ATOM 1943 O O . HIS A 1 254 ? 5.855 26.795 -17.480 1.00 55.31 254 HIS A O 1
ATOM 1949 N N . GLN A 1 255 ? 5.391 28.627 -16.263 1.00 54.06 255 GLN A N 1
ATOM 1950 C CA . GLN A 1 255 ? 5.198 29.501 -17.428 1.00 54.06 255 GLN A CA 1
ATOM 1951 C C . GLN A 1 255 ? 6.517 29.840 -18.144 1.00 54.06 255 GLN A C 1
ATOM 1953 O O . GLN A 1 255 ? 6.581 29.753 -19.370 1.00 54.06 255 GLN A O 1
ATOM 1958 N N . ASP A 1 256 ? 7.605 30.096 -17.411 1.00 52.97 256 ASP A N 1
ATOM 1959 C CA . ASP A 1 256 ? 8.907 30.425 -18.023 1.00 52.97 256 ASP A CA 1
ATOM 1960 C C . ASP A 1 256 ? 9.566 29.231 -18.745 1.00 52.97 256 ASP A C 1
ATOM 1962 O O . ASP A 1 256 ? 10.349 29.391 -19.685 1.00 52.97 256 ASP A O 1
ATOM 1966 N N . LYS A 1 257 ? 9.224 27.998 -18.345 1.00 51.06 257 LYS A N 1
ATOM 1967 C CA . LYS A 1 257 ? 9.680 26.774 -19.026 1.00 51.06 257 LYS A CA 1
ATOM 1968 C C . LYS A 1 257 ? 8.843 26.415 -20.258 1.00 51.06 257 LYS A C 1
ATOM 1970 O O . LYS A 1 257 ? 9.318 25.627 -21.075 1.00 51.06 257 LYS A O 1
ATOM 1975 N N . GLY A 1 258 ? 7.649 26.994 -20.410 1.00 47.25 258 GLY A N 1
ATOM 1976 C CA . GLY A 1 258 ? 6.781 26.804 -21.576 1.00 47.25 258 GLY A CA 1
ATOM 1977 C C . GLY A 1 258 ? 7.191 27.644 -22.790 1.00 47.25 258 GLY A C 1
ATOM 1978 O O . GLY A 1 258 ? 7.043 27.191 -23.919 1.00 47.25 258 GLY A O 1
ATOM 1979 N N . ALA A 1 259 ? 7.782 28.826 -22.582 1.00 47.09 259 ALA A N 1
ATOM 1980 C CA . ALA A 1 259 ? 8.119 29.743 -23.678 1.00 47.09 259 ALA A CA 1
ATOM 1981 C C . ALA A 1 259 ? 9.468 29.452 -24.372 1.00 47.09 259 ALA A C 1
ATOM 1983 O O . ALA A 1 259 ? 9.687 29.897 -25.493 1.00 47.09 259 ALA A O 1
ATOM 1984 N N . LYS A 1 260 ? 10.378 28.684 -23.753 1.00 45.91 260 LYS A N 1
ATOM 1985 C CA . LYS A 1 260 ? 11.717 28.387 -24.317 1.00 45.91 260 LYS A CA 1
ATOM 1986 C C 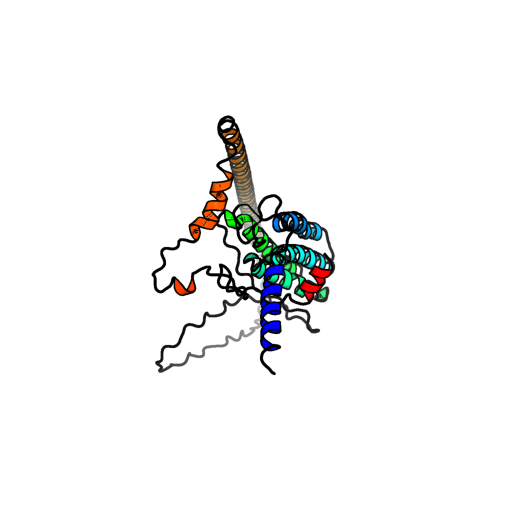. LYS A 1 260 ? 11.854 27.018 -24.999 1.00 45.91 260 LYS A C 1
ATOM 1988 O O . LYS A 1 260 ? 12.965 26.636 -25.359 1.00 45.91 260 LYS A O 1
ATOM 1993 N N . HIS A 1 261 ? 10.762 26.274 -25.188 1.00 44.50 261 HIS A N 1
ATOM 1994 C CA . HIS A 1 261 ? 10.804 24.922 -25.769 1.00 44.50 261 HIS A CA 1
ATOM 1995 C C . HIS A 1 261 ? 10.007 24.721 -27.066 1.00 44.50 261 HIS A C 1
ATOM 1997 O O . HIS A 1 261 ? 9.840 23.582 -27.486 1.00 44.50 261 HIS A O 1
ATOM 2003 N N . SER A 1 262 ? 9.600 25.794 -27.753 1.00 46.03 262 SER A N 1
ATOM 2004 C CA . SER A 1 262 ? 8.916 25.687 -29.055 1.00 46.03 262 SER A CA 1
ATOM 2005 C C . SER A 1 262 ? 9.845 25.435 -30.258 1.00 46.03 262 SER A C 1
ATOM 2007 O O . SER A 1 262 ? 9.344 25.134 -31.333 1.00 46.03 262 SER A O 1
ATOM 2009 N N . GLU A 1 263 ? 11.172 25.464 -30.108 1.00 47.53 263 GLU A N 1
ATOM 2010 C CA . GLU A 1 263 ? 12.099 25.168 -31.213 1.00 47.53 263 GLU A CA 1
ATOM 2011 C C . GLU A 1 263 ? 13.324 24.392 -30.716 1.00 47.53 263 GLU A C 1
ATOM 2013 O O . GLU A 1 263 ? 14.384 24.965 -30.479 1.00 47.53 263 GLU A O 1
ATOM 2018 N N . ARG A 1 264 ? 13.175 23.080 -30.488 1.00 43.25 264 ARG A N 1
ATOM 2019 C CA . ARG A 1 264 ? 14.215 22.044 -30.706 1.00 43.25 264 ARG A CA 1
ATOM 2020 C C . ARG A 1 264 ? 13.808 20.716 -30.066 1.00 43.25 264 ARG A C 1
ATOM 2022 O O . ARG A 1 264 ? 13.947 20.529 -28.860 1.00 43.25 264 ARG A O 1
ATOM 2029 N N . GLY A 1 265 ? 13.429 19.776 -30.930 1.00 42.72 265 GLY A N 1
ATOM 2030 C CA . GLY A 1 265 ? 13.725 18.348 -30.803 1.00 42.72 265 GLY A CA 1
ATOM 2031 C C . GLY A 1 265 ? 13.035 17.593 -29.667 1.00 42.72 265 GLY A C 1
ATOM 2032 O O . GLY A 1 265 ? 13.608 17.409 -28.594 1.00 42.72 265 GLY A O 1
ATOM 2033 N N . GLU A 1 266 ? 11.877 17.010 -29.969 1.00 44.53 266 GLU A N 1
ATOM 2034 C CA . GLU A 1 266 ? 11.148 16.060 -29.112 1.00 44.53 266 GLU A CA 1
ATOM 2035 C C . GLU A 1 266 ? 11.880 14.718 -28.866 1.00 44.53 266 GLU A C 1
ATOM 2037 O O . GLU A 1 266 ? 11.385 13.870 -28.137 1.00 44.53 266 GLU A O 1
ATOM 2042 N N . GLY A 1 267 ? 13.096 14.503 -29.383 1.00 44.91 267 GLY A N 1
ATOM 2043 C CA . GLY A 1 267 ? 13.775 13.199 -29.299 1.00 44.91 267 GLY A CA 1
ATOM 2044 C C . GLY A 1 267 ? 14.757 12.977 -28.136 1.00 44.91 267 GLY A C 1
ATOM 2045 O O . GLY A 1 267 ? 15.284 11.872 -28.006 1.00 44.91 267 GLY A O 1
ATOM 2046 N N . CYS A 1 268 ? 15.086 13.990 -27.319 1.00 45.59 268 CYS A N 1
ATOM 2047 C CA . CYS A 1 268 ? 16.321 13.930 -26.506 1.00 45.59 268 CYS A CA 1
ATOM 2048 C C . CYS A 1 268 ? 16.147 13.990 -24.975 1.00 45.59 268 CYS A C 1
ATOM 2050 O O . CYS A 1 268 ? 17.074 13.647 -24.240 1.00 45.59 268 CYS A O 1
ATOM 2052 N N . LYS A 1 269 ? 14.982 14.395 -24.450 1.00 43.91 269 LYS A N 1
ATOM 2053 C CA . LYS A 1 269 ? 14.805 14.556 -22.991 1.00 43.91 269 LYS A CA 1
ATOM 2054 C C . LYS A 1 269 ? 14.327 13.302 -22.266 1.00 43.91 269 LYS A C 1
ATOM 2056 O O . LYS A 1 269 ? 14.754 13.081 -21.137 1.00 43.91 269 LYS A O 1
ATOM 2061 N N . GLU A 1 270 ? 13.540 12.452 -22.919 1.00 44.25 270 GLU A N 1
ATOM 2062 C CA . GLU A 1 270 ? 13.059 11.197 -22.324 1.00 44.25 270 GLU A CA 1
ATOM 2063 C C . GLU A 1 270 ? 14.217 10.227 -22.031 1.00 44.25 270 GLU A C 1
ATOM 2065 O O . GLU A 1 270 ? 14.241 9.552 -21.004 1.00 44.25 270 GLU A O 1
ATOM 2070 N N . LYS A 1 271 ? 15.287 10.280 -22.837 1.00 44.75 271 LYS A N 1
ATOM 2071 C CA . LYS A 1 271 ? 16.496 9.480 -22.605 1.00 44.75 271 LYS A CA 1
ATOM 2072 C C . LYS A 1 271 ? 17.256 9.877 -21.335 1.00 44.75 271 LYS A C 1
ATOM 2074 O O . LYS A 1 271 ? 17.822 9.001 -20.690 1.00 44.75 271 LYS A O 1
ATOM 2079 N N . ARG A 1 272 ? 17.282 11.149 -20.912 1.00 42.19 272 ARG A N 1
ATOM 2080 C CA . ARG A 1 272 ? 18.148 11.570 -19.784 1.00 42.19 272 ARG A CA 1
ATOM 2081 C C . ARG A 1 272 ? 17.682 11.072 -18.417 1.00 42.19 272 ARG A C 1
ATOM 2083 O O . ARG A 1 272 ? 18.535 10.809 -17.573 1.00 42.19 272 ARG A O 1
ATOM 2090 N N . ASN A 1 273 ? 16.379 10.906 -18.206 1.00 42.44 273 ASN A N 1
ATOM 2091 C CA . ASN A 1 273 ? 15.863 10.449 -16.912 1.00 42.44 273 ASN A CA 1
ATOM 2092 C C . ASN A 1 273 ? 15.979 8.925 -16.759 1.00 42.44 273 ASN A C 1
ATOM 2094 O O . ASN A 1 273 ? 16.403 8.458 -15.708 1.00 42.4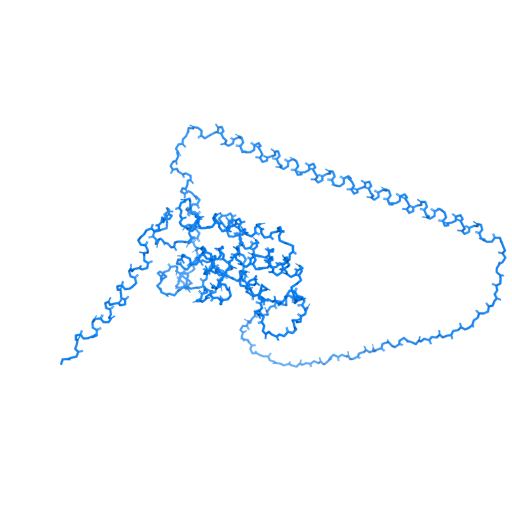4 273 ASN A O 1
ATOM 2098 N N . HIS A 1 274 ? 15.762 8.156 -17.832 1.00 40.34 274 HIS A N 1
ATOM 2099 C CA . HIS A 1 274 ? 16.015 6.709 -17.820 1.00 40.34 274 HIS A CA 1
ATOM 2100 C C . HIS A 1 274 ? 17.511 6.357 -17.796 1.00 40.34 274 HIS A C 1
ATOM 2102 O O . HIS A 1 274 ? 17.892 5.336 -17.227 1.00 40.34 274 HIS A O 1
ATOM 2108 N N . THR A 1 275 ? 18.384 7.222 -18.333 1.00 37.22 275 THR A N 1
ATOM 2109 C CA . THR A 1 275 ? 19.839 6.979 -18.296 1.00 37.22 275 THR A CA 1
ATOM 2110 C C . THR A 1 275 ? 20.397 7.040 -16.873 1.00 37.22 275 THR A C 1
ATOM 2112 O O . THR A 1 275 ? 21.303 6.274 -16.573 1.00 37.22 275 THR A O 1
ATOM 2115 N N . LYS A 1 276 ? 19.836 7.851 -15.957 1.00 43.06 276 LYS A N 1
ATOM 2116 C CA . LYS A 1 276 ? 20.292 7.860 -14.552 1.00 43.06 276 LYS A CA 1
ATOM 2117 C C . LYS A 1 276 ? 20.101 6.502 -13.868 1.00 43.06 276 LYS A C 1
ATOM 2119 O O . LYS A 1 276 ? 21.004 6.057 -13.166 1.00 43.06 276 LYS A O 1
ATOM 2124 N N . ARG A 1 277 ? 18.996 5.801 -14.147 1.00 41.53 277 ARG A N 1
ATOM 2125 C CA . ARG A 1 277 ? 18.750 4.433 -13.651 1.00 41.53 277 ARG A CA 1
ATOM 2126 C C . ARG A 1 277 ? 19.778 3.422 -14.181 1.00 41.53 277 ARG A C 1
ATOM 2128 O O . ARG A 1 277 ? 20.111 2.479 -13.476 1.00 41.53 277 ARG A O 1
ATOM 2135 N N . ALA A 1 278 ? 20.319 3.648 -15.382 1.00 41.12 278 ALA A N 1
ATOM 2136 C CA . ALA A 1 278 ? 21.377 2.824 -15.976 1.00 41.12 278 ALA A CA 1
ATOM 2137 C C . ALA A 1 278 ? 22.808 3.254 -15.584 1.00 41.12 278 ALA A C 1
ATOM 2139 O O . ALA A 1 278 ? 23.728 2.446 -15.653 1.00 41.12 278 ALA A O 1
ATOM 2140 N N . SER A 1 279 ? 23.024 4.514 -15.185 1.00 38.00 279 SER A N 1
ATOM 2141 C CA . SER A 1 279 ? 24.359 5.055 -14.889 1.00 38.00 279 SER A CA 1
ATOM 2142 C C . SER A 1 279 ? 24.739 5.035 -13.405 1.00 38.00 279 SER A C 1
ATOM 2144 O O . SER A 1 279 ? 25.920 5.110 -13.093 1.00 38.00 279 SER A O 1
ATOM 2146 N N . TYR A 1 280 ? 23.788 4.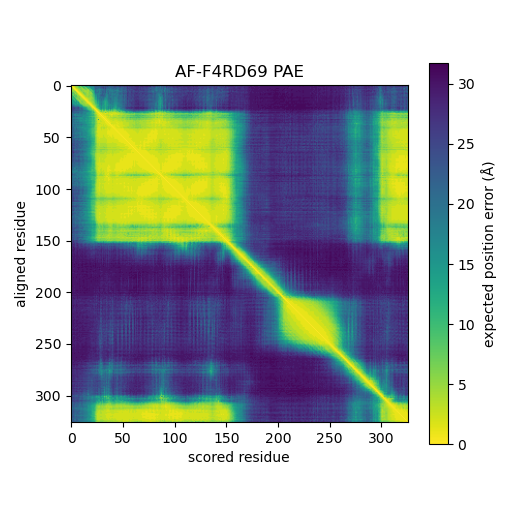887 -12.473 1.00 38.03 280 TYR A N 1
ATOM 2147 C CA . TYR A 1 280 ? 24.112 4.601 -11.060 1.00 38.03 280 TYR A CA 1
ATOM 2148 C C . TYR A 1 280 ? 24.552 3.147 -10.819 1.00 38.03 280 TYR A C 1
ATOM 2150 O O . TYR A 1 280 ? 24.909 2.779 -9.705 1.00 38.03 280 TYR A O 1
ATOM 2158 N N . THR A 1 281 ? 24.587 2.323 -11.867 1.00 40.06 281 THR A N 1
ATOM 2159 C CA . THR A 1 281 ? 25.111 0.954 -11.819 1.00 40.06 281 THR A CA 1
ATOM 2160 C C . THR A 1 281 ? 26.639 0.882 -11.930 1.00 40.06 281 THR A C 1
ATOM 2162 O O . THR A 1 281 ? 27.215 -0.187 -11.760 1.00 40.06 281 THR A O 1
ATOM 2165 N N . THR A 1 282 ? 27.325 2.001 -12.180 1.00 34.94 282 THR A N 1
ATOM 2166 C CA . THR A 1 282 ? 28.790 2.079 -12.104 1.00 34.94 282 THR A CA 1
ATOM 2167 C C . THR A 1 282 ? 29.209 2.681 -10.768 1.00 34.94 282 THR A C 1
ATOM 2169 O O . THR A 1 282 ? 29.632 3.833 -10.691 1.00 34.94 282 THR A O 1
ATOM 2172 N N . LEU A 1 283 ? 29.061 1.907 -9.693 1.00 34.09 283 LEU A N 1
ATOM 2173 C CA . LEU A 1 283 ? 29.813 2.153 -8.466 1.00 34.09 283 LEU A CA 1
ATOM 2174 C C . LEU A 1 283 ? 31.285 1.797 -8.741 1.00 34.09 283 LEU A C 1
ATOM 2176 O O . LEU A 1 283 ? 31.574 0.727 -9.276 1.00 34.09 283 LEU A O 1
ATOM 2180 N N . ASN A 1 284 ? 32.213 2.689 -8.383 1.00 38.41 284 ASN A N 1
ATOM 2181 C CA . ASN A 1 284 ? 33.641 2.371 -8.303 1.00 38.41 284 ASN A CA 1
ATOM 2182 C C . ASN A 1 284 ? 33.851 1.443 -7.103 1.00 38.41 284 ASN A C 1
ATOM 2184 O O . ASN A 1 284 ? 34.192 1.890 -6.011 1.00 38.41 284 ASN A O 1
ATOM 2188 N N . VAL A 1 285 ? 33.580 0.160 -7.303 1.00 37.47 285 VAL A N 1
ATOM 2189 C CA . VAL A 1 285 ? 33.812 -0.881 -6.309 1.00 37.47 285 VAL A CA 1
ATOM 2190 C C . VAL A 1 285 ? 35.111 -1.603 -6.655 1.00 37.47 285 VAL A C 1
ATOM 2192 O O . VAL A 1 285 ? 35.404 -1.843 -7.829 1.00 37.47 285 VAL A O 1
ATOM 2195 N N . SER A 1 286 ? 35.908 -1.929 -5.638 1.00 34.72 286 SER A N 1
ATOM 2196 C CA . SER A 1 286 ? 37.151 -2.676 -5.801 1.00 34.72 286 SER A CA 1
ATOM 2197 C C . SER A 1 286 ? 36.914 -4.011 -6.542 1.00 34.72 286 SER A C 1
ATOM 2199 O O . SER A 1 286 ? 35.841 -4.611 -6.413 1.00 34.72 286 SER A O 1
ATOM 2201 N N . PRO A 1 287 ? 37.897 -4.534 -7.304 1.00 43.25 287 PRO A N 1
ATOM 2202 C CA . PRO A 1 287 ? 37.756 -5.807 -8.016 1.00 43.25 287 PRO A CA 1
ATOM 2203 C C . PRO A 1 287 ? 37.376 -7.008 -7.136 1.00 43.25 287 PRO A C 1
ATOM 2205 O O . PRO A 1 287 ? 36.833 -7.979 -7.656 1.00 43.25 287 PRO A O 1
ATOM 2208 N N . ALA A 1 288 ? 37.624 -6.939 -5.823 1.00 39.69 288 ALA A N 1
ATOM 2209 C CA . ALA A 1 288 ? 37.266 -7.987 -4.869 1.00 39.69 288 ALA A CA 1
ATOM 2210 C C . ALA A 1 288 ? 35.769 -7.980 -4.499 1.00 39.69 288 ALA A C 1
ATOM 2212 O O . ALA A 1 288 ? 35.174 -9.040 -4.342 1.00 39.69 288 ALA A O 1
ATOM 2213 N N . GLU A 1 289 ? 35.132 -6.810 -4.438 1.00 39.72 289 GLU A N 1
ATOM 2214 C CA . GLU A 1 289 ? 33.709 -6.656 -4.089 1.00 39.72 289 GLU A CA 1
ATOM 2215 C C . GLU A 1 289 ? 32.783 -6.697 -5.328 1.00 39.72 289 GLU A C 1
ATOM 2217 O O . GLU A 1 289 ? 31.567 -6.862 -5.216 1.00 39.72 289 GLU A O 1
ATOM 2222 N N . MET A 1 290 ? 33.341 -6.603 -6.543 1.00 38.75 290 MET A N 1
ATOM 2223 C CA . MET A 1 290 ? 32.588 -6.734 -7.801 1.00 38.75 290 MET A CA 1
ATOM 2224 C C . MET A 1 290 ? 32.059 -8.149 -8.085 1.00 38.75 290 MET A C 1
ATOM 2226 O O . MET A 1 290 ? 31.165 -8.292 -8.922 1.00 38.75 290 MET A O 1
ATOM 2230 N N . ASN A 1 291 ? 32.583 -9.190 -7.430 1.00 36.84 291 ASN A N 1
ATOM 2231 C CA . ASN A 1 291 ? 32.082 -10.554 -7.629 1.00 36.84 291 ASN A CA 1
ATOM 2232 C C . ASN A 1 291 ? 30.730 -10.806 -6.940 1.00 36.84 291 ASN A C 1
ATOM 2234 O O . ASN A 1 291 ? 29.976 -11.633 -7.445 1.00 36.84 291 ASN A O 1
ATOM 2238 N N . ASP A 1 292 ? 30.379 -10.041 -5.900 1.00 38.16 292 ASP A N 1
ATOM 2239 C CA . ASP A 1 292 ? 29.061 -10.117 -5.245 1.00 38.16 292 ASP A CA 1
ATOM 2240 C C . ASP A 1 292 ? 28.064 -9.054 -5.743 1.00 38.16 292 ASP A C 1
ATOM 2242 O O . ASP A 1 292 ? 26.855 -9.262 -5.688 1.00 38.16 292 ASP A O 1
ATOM 2246 N N . MET A 1 293 ? 28.539 -7.923 -6.284 1.00 36.19 293 MET A N 1
ATOM 2247 C CA . MET A 1 293 ? 27.677 -6.818 -6.746 1.00 36.19 293 MET A CA 1
ATOM 2248 C C . MET A 1 293 ? 27.450 -6.751 -8.256 1.00 36.19 293 MET A C 1
ATOM 2250 O O . MET A 1 293 ? 26.819 -5.815 -8.760 1.00 36.19 293 MET A O 1
ATOM 2254 N N . ARG A 1 294 ? 27.909 -7.743 -9.022 1.00 37.28 294 ARG A N 1
ATOM 2255 C CA . ARG A 1 294 ? 27.411 -7.879 -10.387 1.00 37.28 294 ARG A CA 1
ATOM 2256 C C . ARG A 1 294 ? 25.925 -8.221 -10.303 1.00 37.28 294 ARG A C 1
ATOM 2258 O O . ARG A 1 294 ? 25.558 -9.310 -9.879 1.00 37.28 294 ARG A O 1
ATOM 2265 N N . LEU A 1 295 ? 25.091 -7.343 -10.867 1.00 42.81 295 LEU A N 1
ATOM 2266 C CA . LEU A 1 295 ? 23.781 -7.644 -11.475 1.00 42.81 295 LEU A CA 1
ATOM 2267 C C . LEU A 1 295 ? 23.923 -8.684 -12.616 1.00 42.81 295 LEU A C 1
ATOM 2269 O O . LEU A 1 295 ? 23.307 -8.581 -13.676 1.00 42.81 295 LEU A O 1
ATOM 2273 N N . GLY A 1 296 ? 24.811 -9.663 -12.441 1.00 31.66 296 GLY A N 1
ATOM 2274 C CA . GLY A 1 296 ? 25.026 -10.785 -13.314 1.00 31.66 296 GLY A CA 1
ATOM 2275 C C . GLY A 1 296 ? 23.769 -11.619 -13.267 1.00 31.66 296 GLY A C 1
ATOM 2276 O O . GLY A 1 296 ? 23.330 -12.005 -12.192 1.00 31.66 296 GLY A O 1
ATOM 2277 N N . LYS A 1 297 ? 23.185 -11.818 -14.452 1.00 33.72 297 LYS A N 1
ATOM 2278 C CA . LYS A 1 297 ? 22.207 -12.856 -14.784 1.00 33.72 297 LYS A CA 1
ATOM 2279 C C . LYS A 1 297 ? 21.391 -13.290 -13.566 1.00 33.72 297 LYS A C 1
ATOM 2281 O O . LYS A 1 297 ? 21.765 -14.250 -12.895 1.00 33.72 297 LYS A O 1
ATOM 2286 N N . ARG A 1 298 ? 20.282 -12.578 -13.315 1.00 45.62 298 ARG A N 1
ATOM 2287 C CA . ARG A 1 298 ? 19.188 -12.994 -12.420 1.00 45.62 298 ARG A CA 1
ATOM 2288 C C . ARG A 1 298 ? 18.613 -14.323 -12.930 1.00 45.62 298 ARG A C 1
ATOM 2290 O O . ARG A 1 298 ? 17.540 -14.378 -13.514 1.00 45.62 298 ARG A O 1
ATOM 2297 N N . ASN A 1 299 ? 19.389 -15.385 -12.794 1.00 34.50 299 ASN A N 1
ATOM 2298 C CA . ASN A 1 299 ? 19.010 -16.738 -13.112 1.00 34.50 299 ASN A CA 1
ATOM 2299 C C . ASN A 1 299 ? 18.277 -17.261 -11.876 1.00 34.50 299 ASN A C 1
ATOM 2301 O O . ASN A 1 299 ? 18.885 -17.554 -10.852 1.00 34.50 299 ASN A O 1
ATOM 2305 N N . VAL A 1 300 ? 16.956 -17.371 -12.005 1.00 44.91 300 VAL A N 1
ATOM 2306 C CA . VAL A 1 300 ? 16.078 -18.310 -11.281 1.00 44.91 300 VAL A CA 1
ATOM 2307 C C . VAL A 1 300 ? 15.832 -18.052 -9.784 1.00 44.91 300 VAL A C 1
ATOM 2309 O O . VAL A 1 300 ? 14.860 -18.568 -9.243 1.00 44.91 300 VAL A O 1
ATOM 2312 N N . LEU A 1 301 ? 16.604 -17.203 -9.107 1.00 58.00 301 LEU A N 1
ATOM 2313 C CA . LEU A 1 301 ? 16.364 -16.847 -7.704 1.00 58.00 301 LEU A CA 1
ATOM 2314 C C . LEU A 1 301 ? 16.373 -15.326 -7.560 1.00 58.00 301 LEU A C 1
ATOM 2316 O O . LEU A 1 301 ? 17.414 -14.690 -7.716 1.00 58.00 301 LEU A O 1
ATOM 2320 N N . CYS A 1 302 ? 15.210 -14.730 -7.286 1.00 62.88 302 CYS A N 1
ATOM 2321 C CA . CYS A 1 302 ? 15.144 -13.321 -6.915 1.00 62.88 302 CYS A CA 1
ATOM 2322 C C . CYS A 1 302 ? 16.016 -13.110 -5.670 1.00 62.88 302 CYS A C 1
ATOM 2324 O O . CYS A 1 302 ? 15.727 -13.655 -4.605 1.00 62.88 302 CYS A O 1
ATOM 2326 N N . GLY A 1 303 ? 17.134 -12.404 -5.848 1.00 56.94 303 GLY A N 1
ATOM 2327 C CA . GLY A 1 303 ? 18.120 -12.154 -4.803 1.00 56.94 303 GLY A CA 1
ATOM 2328 C C . GLY A 1 303 ? 17.630 -11.164 -3.746 1.00 56.94 303 GLY A C 1
ATOM 2329 O O . GLY A 1 303 ? 16.434 -10.946 -3.543 1.00 56.94 303 GLY A O 1
ATOM 2330 N N . ILE A 1 304 ? 18.589 -10.558 -3.059 1.00 55.28 304 ILE A N 1
ATOM 2331 C CA . ILE A 1 304 ? 18.352 -9.446 -2.141 1.00 55.28 304 ILE A CA 1
ATOM 2332 C C . ILE A 1 304 ? 17.998 -8.199 -2.975 1.00 55.28 304 ILE A C 1
ATOM 2334 O O . ILE A 1 304 ? 18.632 -7.945 -4.000 1.00 55.28 304 ILE A O 1
ATOM 2338 N N . ASP A 1 305 ? 16.957 -7.460 -2.588 1.00 60.31 305 ASP A N 1
ATOM 2339 C CA . ASP A 1 305 ? 16.547 -6.224 -3.259 1.00 60.31 305 ASP A CA 1
ATOM 2340 C C . ASP A 1 305 ? 17.571 -5.084 -3.065 1.00 60.31 305 ASP A C 1
ATOM 2342 O O . ASP A 1 305 ? 18.584 -5.244 -2.379 1.00 60.31 305 ASP A O 1
ATOM 2346 N N . PHE A 1 306 ? 17.315 -3.900 -3.643 1.00 54.97 306 PHE A N 1
ATOM 2347 C CA . PHE A 1 306 ? 18.205 -2.729 -3.517 1.00 54.97 306 PHE A CA 1
ATOM 2348 C C . PHE A 1 306 ? 18.429 -2.265 -2.066 1.00 54.97 306 PHE A C 1
ATOM 2350 O O . PHE A 1 306 ? 19.221 -1.357 -1.827 1.00 54.97 306 PHE A O 1
ATOM 2357 N N . GLN A 1 307 ? 17.739 -2.858 -1.094 1.00 63.78 307 GLN A N 1
ATOM 2358 C CA . GLN A 1 307 ? 17.724 -2.433 0.295 1.00 63.78 307 GLN A CA 1
ATOM 2359 C C . GLN A 1 307 ? 18.177 -3.510 1.271 1.00 63.78 307 GLN A C 1
ATOM 2361 O O . GLN A 1 307 ? 18.094 -3.301 2.486 1.00 63.78 307 GLN A O 1
ATOM 2366 N N . GLY A 1 308 ? 18.688 -4.645 0.805 1.00 69.25 308 GLY A N 1
ATOM 2367 C CA . GLY A 1 308 ? 19.072 -5.708 1.729 1.00 69.25 308 GLY A CA 1
ATOM 2368 C C . GLY A 1 308 ? 17.899 -6.594 2.164 1.00 69.25 308 GLY A C 1
ATOM 2369 O O . GLY A 1 308 ? 18.075 -7.419 3.058 1.00 69.25 308 GLY A O 1
ATOM 2370 N N . VAL A 1 309 ? 16.704 -6.431 1.585 1.00 73.38 309 VAL A N 1
ATOM 2371 C CA . VAL A 1 309 ? 15.515 -7.220 1.924 1.00 73.38 309 VAL A CA 1
ATOM 2372 C C . VAL A 1 309 ? 15.359 -8.352 0.915 1.00 73.38 309 VAL A C 1
ATOM 2374 O O . VAL A 1 309 ? 15.447 -8.173 -0.298 1.00 73.38 309 VAL A O 1
ATOM 2377 N N . LYS A 1 310 ? 15.153 -9.568 1.419 1.00 79.44 310 LYS A N 1
ATOM 2378 C CA . LYS A 1 310 ? 14.934 -10.740 0.571 1.00 79.44 310 LYS A CA 1
ATOM 2379 C C . LYS A 1 310 ? 13.619 -10.578 -0.195 1.00 79.44 310 LYS A C 1
ATOM 2381 O O . LYS A 1 310 ? 12.588 -10.312 0.422 1.00 79.44 310 LYS A O 1
ATOM 2386 N N . HIS A 1 311 ? 13.647 -10.792 -1.510 1.00 84.19 311 HIS A N 1
ATOM 2387 C CA . HIS A 1 311 ? 12.422 -10.809 -2.303 1.00 84.19 311 HIS A CA 1
ATOM 2388 C C . HIS A 1 311 ? 11.460 -11.896 -1.776 1.00 84.19 311 HIS A C 1
ATOM 2390 O O . HIS A 1 311 ? 11.906 -13.025 -1.530 1.00 84.19 311 HIS A O 1
ATOM 2396 N N . PRO A 1 312 ? 10.164 -11.594 -1.579 1.00 87.75 312 PRO A N 1
ATOM 2397 C CA . PRO A 1 312 ? 9.207 -12.573 -1.084 1.00 87.75 312 PRO A CA 1
ATOM 2398 C C . PRO A 1 312 ? 9.103 -13.771 -2.031 1.00 87.75 312 PRO A C 1
ATOM 2400 O O . PRO A 1 312 ? 8.887 -13.606 -3.227 1.00 87.75 312 PRO A O 1
ATOM 2403 N N . SER A 1 313 ? 9.238 -14.984 -1.493 1.00 87.25 313 SER A N 1
ATOM 2404 C CA . SER A 1 313 ? 9.023 -16.226 -2.251 1.00 87.25 313 SER A CA 1
ATOM 2405 C C . SER A 1 313 ? 7.569 -16.699 -2.225 1.00 87.25 313 SER A C 1
ATOM 2407 O O . SER A 1 313 ? 7.204 -17.596 -2.976 1.00 87.25 313 SER A O 1
ATOM 2409 N N . THR A 1 314 ? 6.755 -16.139 -1.331 1.00 91.81 314 THR A N 1
ATOM 2410 C CA . THR A 1 314 ? 5.364 -16.536 -1.088 1.00 91.81 314 THR A CA 1
ATOM 2411 C C . THR A 1 314 ? 4.524 -15.314 -0.743 1.00 91.81 314 THR A C 1
ATOM 2413 O O . THR A 1 314 ? 4.993 -14.421 -0.032 1.00 91.81 314 THR A O 1
ATOM 2416 N N . VAL A 1 315 ? 3.270 -15.308 -1.191 1.00 95.50 315 VAL A N 1
ATOM 2417 C CA . VAL A 1 315 ? 2.260 -14.314 -0.808 1.00 95.50 315 VAL A CA 1
ATOM 2418 C C . VAL A 1 315 ? 1.531 -14.824 0.440 1.00 95.50 315 VAL A C 1
ATOM 2420 O O . VAL A 1 315 ? 1.075 -15.968 0.424 1.00 95.50 315 VAL A O 1
ATOM 2423 N N . PRO A 1 316 ? 1.414 -14.039 1.527 1.00 96.62 316 PRO A N 1
ATOM 2424 C CA . PRO A 1 316 ? 0.611 -14.433 2.683 1.00 96.62 316 PRO A CA 1
ATOM 2425 C C . PRO A 1 316 ? -0.846 -14.697 2.295 1.00 96.62 316 PRO A C 1
ATOM 2427 O O . PRO A 1 316 ? -1.409 -13.971 1.479 1.00 96.62 316 PRO A O 1
ATOM 2430 N N . GLU A 1 317 ? -1.471 -15.703 2.909 1.00 97.31 317 GLU A N 1
ATOM 2431 C CA . GLU A 1 317 ? -2.799 -16.209 2.526 1.00 97.31 317 GLU A CA 1
ATOM 2432 C C . GLU A 1 317 ? -3.875 -15.114 2.459 1.00 97.31 317 GLU A C 1
ATOM 2434 O O . GLU A 1 317 ? -4.617 -15.030 1.484 1.00 97.31 317 GLU A O 1
ATOM 2439 N N . LEU A 1 318 ? -3.922 -14.217 3.449 1.00 97.25 318 LEU A N 1
ATOM 2440 C CA . LEU A 1 318 ? -4.901 -13.124 3.478 1.00 97.25 318 LEU A CA 1
ATOM 2441 C C . LEU A 1 318 ? -4.688 -12.103 2.352 1.00 97.25 318 LEU A C 1
ATOM 2443 O O . LEU A 1 318 ? -5.654 -11.547 1.832 1.00 97.25 318 LEU A O 1
ATOM 2447 N N . VAL A 1 319 ? -3.436 -11.879 1.942 1.00 97.69 319 VAL A N 1
ATOM 2448 C CA . VAL A 1 319 ? -3.121 -11.027 0.788 1.00 97.69 319 VAL A CA 1
ATOM 2449 C C . VAL A 1 319 ? -3.440 -11.756 -0.514 1.00 97.69 319 VAL A C 1
ATOM 2451 O O . VAL A 1 319 ? -3.981 -11.140 -1.426 1.00 97.69 319 VAL A O 1
ATOM 2454 N N . GLN A 1 320 ? -3.167 -13.062 -0.595 1.00 97.88 320 GLN A N 1
ATOM 2455 C CA . GLN A 1 320 ? -3.521 -13.881 -1.754 1.00 97.88 320 GLN A CA 1
ATOM 2456 C C . GLN A 1 320 ? -5.038 -13.890 -1.976 1.00 97.88 320 GLN A C 1
ATOM 2458 O O . GLN A 1 320 ? -5.490 -13.631 -3.085 1.00 97.88 320 GLN A O 1
ATOM 2463 N N . LYS A 1 321 ? -5.830 -14.058 -0.912 1.00 97.94 321 LYS A N 1
ATOM 2464 C CA . LYS A 1 321 ? -7.289 -13.926 -0.982 1.00 97.94 321 LYS A CA 1
ATOM 2465 C C . LYS A 1 321 ? -7.707 -12.556 -1.521 1.00 97.94 321 LYS A C 1
ATOM 2467 O O . LYS A 1 321 ? -8.559 -12.474 -2.398 1.00 97.94 321 LYS A O 1
ATOM 2472 N N . ALA A 1 322 ? -7.085 -11.479 -1.038 1.00 97.44 322 ALA A N 1
ATOM 2473 C CA . ALA A 1 322 ? -7.351 -10.144 -1.565 1.00 97.44 322 ALA A CA 1
ATOM 2474 C C . ALA A 1 322 ? -6.955 -10.021 -3.046 1.00 97.44 322 ALA A C 1
ATOM 2476 O O . ALA A 1 322 ? -7.673 -9.371 -3.796 1.00 97.44 322 ALA A O 1
ATOM 2477 N N . TYR A 1 323 ? -5.862 -10.659 -3.489 1.00 97.31 323 TYR A N 1
ATOM 2478 C CA . TYR A 1 323 ? -5.488 -10.703 -4.905 1.00 97.31 323 TYR A CA 1
ATOM 2479 C C . TYR A 1 323 ? -6.557 -11.378 -5.751 1.00 97.31 323 TYR A C 1
ATOM 2481 O O . TYR A 1 323 ? -6.838 -10.881 -6.837 1.00 97.31 323 TYR A O 1
ATOM 2489 N N . ASP A 1 324 ? -7.144 -12.473 -5.286 1.00 96.62 324 ASP A N 1
ATOM 2490 C CA . ASP A 1 324 ? -8.139 -13.228 -6.052 1.00 96.62 324 ASP A CA 1
ATOM 2491 C C . ASP A 1 324 ? -9.470 -12.463 -6.197 1.00 96.62 324 ASP A C 1
ATOM 2493 O O . ASP A 1 324 ? -10.231 -12.702 -7.132 1.00 96.62 324 ASP A O 1
ATOM 2497 N N . GLU A 1 325 ? -9.729 -11.497 -5.311 1.00 94.44 325 GLU A N 1
ATOM 2498 C CA . GLU A 1 325 ? -10.917 -10.632 -5.325 1.00 94.44 325 GLU A CA 1
ATOM 2499 C C . GLU A 1 325 ? -10.761 -9.346 -6.177 1.00 94.44 325 GLU A C 1
ATOM 2501 O O . GLU A 1 325 ? -11.720 -8.575 -6.274 1.00 94.44 325 GLU A O 1
ATOM 2506 N N . ILE A 1 326 ? -9.577 -9.093 -6.762 1.00 92.81 326 ILE A N 1
ATOM 2507 C CA . ILE A 1 326 ? -9.233 -7.900 -7.578 1.00 92.81 326 ILE A CA 1
ATOM 2508 C C . ILE A 1 326 ? -9.051 -8.271 -9.048 1.00 92.81 326 ILE A C 1
ATOM 2510 O O . ILE A 1 326 ? -9.756 -7.673 -9.886 1.00 92.81 326 ILE A O 1
#

Nearest PDB structures (foldseek):
  7t2y-assembly1_A  TM=5.804E-01  e=1.585E+00  synthetic construct
  3u3b-assembly2_B  TM=4.5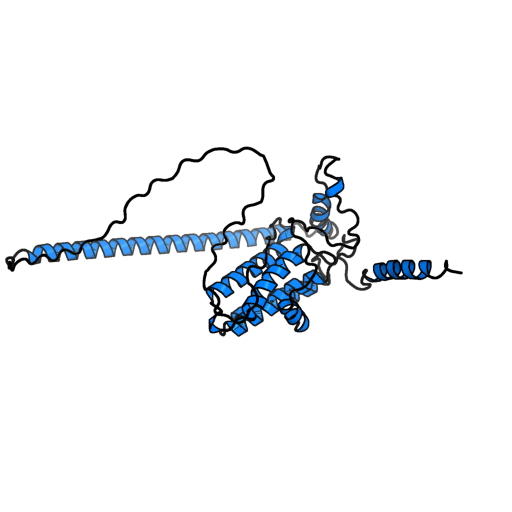59E-01  e=1.672E+00  synthetic construct
  6k7p-assembly1_A-2  TM=5.134E-01  e=4.624E+00  Homo sapiens

Mean predicted aligned error: 19.26 Å

Organism: Melampsora larici-populina (strain 98AG31 / pathotype 3-4-7) (NCBI:txid747676)

pLDDT: mean 72.55, std 23.88, range [30.64, 98.62]

Sequence (326 aa):
MPSLVRTAIIVSVVLSLAHSISAGGRCCPGDNICSGCWMCKGSDLRDCWDQATPMPTKCEAISDLQEKAACYCKGYAAIAKCWSRGTCCTEYAPTLAVATDLCNLASWPSDQITSARLDHCVKEAARVADAIWHNDSGVDVPKAQSSIEPYAGGPVATGVAHVKPKPVHSESYVGSPADPPPPTSSQNRYQKHKSSASHHHPSSHSHLAEKERKKKAAMEKKKQHYEEKKKKKEWEAKQRAKKLADKKWKEHHHQDKGAKHSERGEGCKEKRNHTKRASYTTLNVSPAEMNDMRLGKRNVLCGIDFQGVKHPSTVPELVQKAYDEI

Solvent-accessible surface area (backbone atoms only — not comparable to full-atom values): 19994 Å² total; per-residue (Å²): 142,78,75,74,66,66,58,58,58,57,53,55,57,57,56,57,64,62,62,71,63,65,88,78,68,49,56,41,94,88,43,89,77,52,41,49,70,48,76,39,94,76,10,61,32,28,59,40,40,69,64,20,64,61,42,42,66,64,28,70,78,48,83,52,66,40,63,24,29,43,41,36,15,41,16,36,22,44,42,20,54,30,34,65,74,14,66,70,30,57,69,24,39,31,34,42,18,37,15,38,27,31,25,18,54,32,60,39,58,61,92,75,57,48,70,70,59,53,52,49,48,53,51,52,36,50,50,40,55,52,20,58,73,39,34,92,77,72,38,76,60,58,92,48,67,62,83,46,70,62,64,85,87,72,88,76,76,84,68,80,70,74,81,69,80,76,79,78,85,74,82,91,80,89,80,83,87,87,87,85,86,84,86,88,84,83,88,87,81,87,80,86,82,88,81,90,80,84,94,74,88,79,72,91,74,60,64,61,64,53,52,52,51,53,51,53,54,52,52,51,52,53,52,53,55,50,53,51,52,49,52,50,54,52,50,54,50,53,54,52,52,50,55,52,51,55,52,51,54,53,55,54,58,55,54,64,60,59,74,76,60,85,82,74,72,95,82,61,65,75,57,58,65,59,43,52,74,64,55,70,73,68,66,97,61,56,83,81,58,44,77,77,67,52,89,61,76,85,68,94,56,66,56,64,32,98,78,75,46,67,47,71,92,70,74,56,68,63,39,44,55,37,52,76,76,108

Secondary structure (DSSP, 8-state):
--SSHHHHHHHHHHHHHHTTS-TT--PPTT-TT--S----TT-HHHHHHHHHTTHHHHGGG--SHHHHHHHHHHHHHHHHHHHHTSTT-TTHHHHHHHHHHHHHHHTS-TTT--HHHHHHHHHHHHHHHHHHHTGGGTPPPP------PPP-SS---------PPPPP-PPP--------PPPP-------------------TTSHHHHHHHHHHHHHHHHHHHHHHHHHHHHHHHHHHHHHHHHHHHHHHHHHHHHHT-SSS-TTSSHHHHHHHHHHTT-----TTTHHHH------SS--B-TTSPBPPSS--HHHHHHHHT-